Protein AF-A0A2E1YFW3-F1 (afdb_monomer_lite)

Radius of gyration: 26.33 Å; chains: 1; bounding box: 68×61×65 Å

Structure (mmCIF, N/CA/C/O backbone):
data_AF-A0A2E1YFW3-F1
#
_entry.id   AF-A0A2E1YFW3-F1
#
loop_
_atom_site.group_PDB
_atom_site.id
_atom_site.type_symbol
_atom_site.label_atom_id
_atom_site.label_alt_id
_atom_site.label_comp_id
_atom_site.label_asym_id
_atom_site.label_entity_id
_atom_site.label_seq_id
_atom_site.pdbx_PDB_ins_code
_atom_site.Cartn_x
_atom_site.Cartn_y
_atom_site.Cartn_z
_atom_site.occupancy
_atom_site.B_iso_or_equiv
_atom_site.auth_seq_id
_atom_site.auth_comp_id
_atom_site.auth_asym_id
_atom_site.auth_atom_id
_atom_site.pdbx_PDB_model_num
ATOM 1 N N . GLY A 1 1 ? -10.807 -8.368 2.717 1.00 57.62 1 GLY A N 1
ATOM 2 C CA . GLY A 1 1 ? -10.896 -8.149 1.262 1.00 57.62 1 GLY A CA 1
ATOM 3 C C . GLY A 1 1 ? -9.688 -8.751 0.584 1.00 57.62 1 GLY A C 1
ATOM 4 O O . GLY A 1 1 ? -9.722 -9.938 0.306 1.00 57.62 1 GLY A O 1
ATOM 5 N N . GLY A 1 2 ? -8.617 -7.966 0.414 1.00 67.94 2 GLY A N 1
ATOM 6 C CA . GLY A 1 2 ? -7.388 -8.383 -0.284 1.00 67.94 2 GLY A CA 1
ATOM 7 C C . GLY A 1 2 ? -6.792 -9.713 0.193 1.00 67.94 2 GLY A C 1
ATOM 8 O O . GLY A 1 2 ? -6.678 -10.623 -0.609 1.00 67.94 2 GLY A O 1
ATOM 9 N N . VAL A 1 3 ? -6.532 -9.865 1.498 1.00 72.94 3 VAL A N 1
ATOM 10 C CA . VAL A 1 3 ? -5.904 -11.084 2.067 1.00 72.94 3 VAL A CA 1
ATOM 11 C C . VAL A 1 3 ? -6.765 -12.348 1.909 1.00 72.94 3 VAL A C 1
ATOM 13 O O . VAL A 1 3 ? -6.273 -13.443 1.682 1.00 72.94 3 VAL A O 1
ATOM 16 N N . VAL A 1 4 ? -8.088 -12.219 2.021 1.00 76.25 4 VAL A N 1
ATOM 17 C CA . VAL A 1 4 ? -8.992 -13.374 1.865 1.00 76.25 4 VAL A CA 1
ATOM 18 C C . VAL A 1 4 ? -9.074 -13.787 0.395 1.00 76.25 4 VAL A C 1
ATOM 20 O O . VAL A 1 4 ? -9.192 -14.964 0.088 1.00 76.25 4 VAL A O 1
ATOM 23 N N . ARG A 1 5 ? -8.946 -12.823 -0.520 1.00 78.56 5 ARG A N 1
ATOM 24 C CA . ARG A 1 5 ? -8.854 -13.095 -1.951 1.00 78.56 5 ARG A CA 1
ATOM 25 C C . ARG A 1 5 ? -7.503 -13.685 -2.349 1.00 78.56 5 ARG A C 1
ATOM 27 O O . ARG A 1 5 ? -7.470 -14.498 -3.250 1.00 78.56 5 ARG A O 1
ATOM 34 N N . THR A 1 6 ? -6.406 -13.342 -1.676 1.00 73.75 6 THR A N 1
ATOM 35 C CA . THR A 1 6 ? -5.132 -14.042 -1.915 1.00 73.75 6 THR A CA 1
ATOM 36 C C . THR A 1 6 ? -5.171 -15.484 -1.431 1.00 73.75 6 THR A C 1
ATOM 38 O O . THR A 1 6 ? -4.532 -16.326 -2.036 1.00 73.75 6 THR A O 1
ATOM 41 N N . LEU A 1 7 ? -5.950 -15.791 -0.387 1.00 80.56 7 LEU A N 1
ATOM 42 C CA . LEU A 1 7 ? -6.232 -17.183 -0.019 1.00 80.56 7 LEU A CA 1
ATOM 43 C C . LEU A 1 7 ? -7.058 -17.906 -1.098 1.00 80.56 7 LEU A C 1
ATOM 45 O O . LEU A 1 7 ? -6.804 -19.074 -1.358 1.00 80.56 7 LEU A O 1
ATOM 49 N N . GLU A 1 8 ? -8.014 -17.219 -1.738 1.00 79.69 8 GLU A N 1
ATOM 50 C CA . GLU A 1 8 ? -8.733 -17.745 -2.913 1.00 79.69 8 GLU A CA 1
ATOM 51 C C . GLU A 1 8 ? -7.775 -17.992 -4.084 1.00 79.69 8 GLU A C 1
ATOM 53 O O . GLU A 1 8 ? -7.768 -19.087 -4.631 1.00 79.69 8 GLU A O 1
ATOM 58 N N . ASP A 1 9 ? -6.955 -16.995 -4.436 1.00 74.12 9 ASP A N 1
ATOM 59 C CA . ASP A 1 9 ? -5.990 -17.079 -5.537 1.00 74.12 9 ASP A CA 1
ATOM 60 C C . ASP A 1 9 ? -4.939 -18.189 -5.276 1.00 74.12 9 ASP A C 1
ATOM 62 O O . ASP A 1 9 ? -4.455 -18.793 -6.226 1.00 74.12 9 ASP A O 1
ATOM 66 N N . ALA A 1 10 ? -4.636 -18.502 -4.007 1.00 73.69 10 ALA A N 1
ATOM 67 C CA . ALA A 1 10 ? -3.720 -19.568 -3.586 1.00 73.69 10 ALA A CA 1
ATOM 68 C C . ALA A 1 10 ? -4.367 -20.949 -3.387 1.00 73.69 10 ALA A C 1
ATOM 70 O O . ALA A 1 10 ? -3.777 -21.798 -2.720 1.00 73.69 10 ALA A O 1
ATOM 71 N N . ASP A 1 11 ? -5.578 -21.163 -3.910 1.00 74.56 11 ASP A N 1
ATOM 72 C CA . ASP A 1 11 ? -6.325 -22.425 -3.814 1.00 74.56 11 ASP A CA 1
ATOM 73 C C . ASP A 1 11 ? -6.471 -22.956 -2.369 1.00 74.56 11 ASP A C 1
ATOM 75 O O . ASP A 1 11 ? -6.649 -24.149 -2.133 1.00 74.56 11 ASP A O 1
ATOM 79 N N . ALA A 1 12 ? -6.473 -22.063 -1.369 1.00 76.44 12 ALA A N 1
ATOM 80 C CA . ALA A 1 12 ? -6.591 -22.438 0.045 1.00 76.44 12 ALA A CA 1
ATOM 81 C C . ALA A 1 12 ? -8.009 -22.905 0.439 1.00 76.44 12 ALA A C 1
ATOM 83 O O . ALA A 1 12 ? -8.244 -23.321 1.577 1.00 76.44 12 ALA A O 1
ATOM 84 N N . PHE A 1 13 ? -8.978 -22.794 -0.475 1.00 78.12 13 PHE A N 1
ATOM 85 C CA . PHE A 1 13 ? -10.356 -23.229 -0.273 1.00 78.12 13 PHE A CA 1
ATOM 86 C C . PHE A 1 13 ? -10.695 -24.387 -1.208 1.00 78.12 13 PHE A C 1
ATOM 88 O O . PHE A 1 13 ? -10.767 -24.211 -2.421 1.00 78.12 13 PHE A O 1
ATOM 95 N N . GLU A 1 14 ? -11.028 -25.537 -0.631 1.00 75.69 14 GLU A N 1
ATOM 96 C CA . GLU A 1 14 ? -11.576 -26.675 -1.368 1.00 75.69 14 GLU A CA 1
ATOM 97 C C . GLU A 1 14 ? -13.124 -26.686 -1.348 1.00 75.69 14 GLU A C 1
ATOM 99 O O . GLU A 1 14 ? -13.766 -26.062 -0.483 1.00 75.69 14 GLU A O 1
ATOM 104 N N . PRO A 1 15 ? -13.779 -27.381 -2.299 1.00 77.50 15 PRO A N 1
ATOM 105 C CA . PRO A 1 15 ? -15.225 -27.586 -2.269 1.00 77.50 15 PRO A CA 1
ATOM 106 C C . PRO A 1 15 ? -15.678 -28.277 -0.966 1.00 77.50 15 PRO A C 1
ATOM 108 O O . PRO A 1 15 ? -15.024 -29.215 -0.517 1.00 77.50 15 PRO A O 1
ATOM 111 N N . PRO A 1 16 ? -16.816 -27.878 -0.359 1.00 77.88 16 PRO A N 1
ATOM 112 C CA . PRO A 1 16 ? -17.834 -26.958 -0.879 1.00 77.88 16 PRO A CA 1
ATOM 113 C C . PRO A 1 16 ? -17.616 -25.478 -0.514 1.00 77.88 16 PRO A C 1
ATOM 115 O O . PRO A 1 16 ? -18.325 -24.619 -1.039 1.00 77.88 16 PRO A O 1
ATOM 118 N N . ILE A 1 17 ? -16.669 -25.163 0.376 1.00 79.69 17 ILE A N 1
ATOM 119 C CA . ILE A 1 17 ? -16.425 -23.796 0.874 1.00 79.69 17 ILE A CA 1
ATOM 120 C C . ILE A 1 17 ? -15.969 -22.874 -0.260 1.00 79.69 17 ILE A C 1
ATOM 122 O O . ILE A 1 17 ? -16.391 -21.715 -0.319 1.00 79.69 17 ILE A O 1
ATO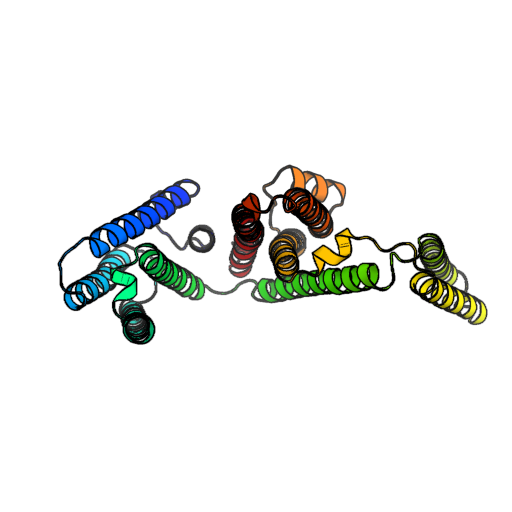M 126 N N . GLN A 1 18 ? -15.183 -23.411 -1.196 1.00 81.00 18 GLN A N 1
ATOM 127 C CA . GLN A 1 18 ? -14.713 -22.700 -2.383 1.00 81.00 18 GLN A CA 1
ATOM 128 C C . GLN A 1 18 ? -15.846 -21.957 -3.108 1.00 81.00 18 GLN A C 1
ATOM 130 O O . GLN A 1 18 ? -15.683 -20.791 -3.444 1.00 81.00 18 GLN A O 1
ATOM 135 N N . TYR A 1 19 ? -17.037 -22.555 -3.255 1.00 81.38 19 TYR A N 1
ATOM 136 C CA . TYR A 1 19 ? -18.159 -21.952 -3.994 1.00 81.38 19 TYR A CA 1
ATOM 137 C C . TYR A 1 19 ? -18.696 -20.645 -3.394 1.00 81.38 19 TYR A C 1
ATOM 139 O O . TYR A 1 19 ? -19.271 -19.831 -4.113 1.00 81.38 19 TYR A O 1
ATOM 147 N N . ILE A 1 20 ? -18.528 -20.434 -2.087 1.00 83.25 20 ILE A N 1
ATOM 148 C CA . ILE A 1 20 ? -18.947 -19.201 -1.395 1.00 83.25 20 ILE A CA 1
ATOM 149 C C . ILE A 1 20 ? -17.813 -18.163 -1.394 1.00 83.25 20 ILE A C 1
ATOM 151 O O . ILE A 1 20 ? -18.056 -16.961 -1.245 1.00 83.25 20 ILE A O 1
ATOM 155 N N . MET A 1 21 ? -16.577 -18.628 -1.581 1.00 81.62 21 MET A N 1
ATOM 156 C CA . MET A 1 21 ? -15.354 -17.832 -1.516 1.00 81.62 21 MET A CA 1
ATOM 157 C C . MET A 1 21 ? -14.780 -17.489 -2.896 1.00 81.62 21 MET A C 1
ATOM 159 O O . MET A 1 21 ? -13.724 -16.874 -2.952 1.00 81.62 21 MET A O 1
ATOM 163 N N . ILE A 1 22 ? -15.478 -17.807 -3.994 1.00 82.94 22 ILE A N 1
ATOM 164 C CA . ILE A 1 22 ? -15.086 -17.365 -5.339 1.00 82.94 22 ILE A CA 1
ATOM 165 C C . ILE A 1 22 ? -15.385 -15.879 -5.580 1.00 82.94 22 ILE A C 1
ATOM 167 O O . ILE A 1 22 ? -16.377 -15.324 -5.099 1.00 82.94 22 ILE A O 1
ATOM 171 N N . SER A 1 23 ? -14.587 -15.222 -6.409 1.00 80.06 23 SER A N 1
ATOM 172 C CA . SER A 1 23 ? -14.855 -13.879 -6.922 1.00 80.06 23 SER A CA 1
ATOM 173 C C . SER A 1 23 ? -16.055 -13.879 -7.899 1.00 80.06 23 SER A C 1
ATOM 175 O O . SER A 1 23 ? -16.091 -14.704 -8.810 1.00 80.06 23 SER A O 1
ATOM 177 N N . PRO A 1 24 ? -17.041 -12.955 -7.785 1.00 78.06 24 PRO A N 1
ATOM 178 C CA . PRO A 1 24 ? -17.118 -11.813 -6.865 1.00 78.06 24 PRO A CA 1
ATOM 179 C C . PRO A 1 24 ? -17.846 -12.098 -5.535 1.00 78.06 24 PRO A C 1
ATOM 181 O O . PRO A 1 24 ? -17.925 -11.197 -4.697 1.00 78.06 24 PRO A O 1
ATOM 184 N N . LEU A 1 25 ? -18.390 -13.304 -5.324 1.00 84.31 25 LEU A N 1
ATOM 185 C CA . LEU A 1 25 ? -19.163 -13.674 -4.124 1.00 84.31 25 LEU A CA 1
ATOM 186 C C . LEU A 1 25 ? -18.380 -13.454 -2.824 1.00 84.31 25 LEU A C 1
ATOM 188 O O . LEU A 1 25 ? -18.965 -13.015 -1.833 1.00 84.31 25 LEU A O 1
ATOM 192 N N . ILE A 1 26 ? -17.058 -13.633 -2.856 1.00 83.06 26 ILE A N 1
ATOM 193 C CA . ILE A 1 26 ? -16.152 -13.396 -1.728 1.00 83.06 26 ILE A CA 1
ATOM 194 C C . ILE A 1 26 ? -16.333 -12.007 -1.098 1.00 83.06 26 ILE A C 1
ATOM 196 O O . ILE A 1 26 ? -16.309 -11.866 0.125 1.00 83.06 26 ILE A O 1
ATOM 200 N N . TYR A 1 27 ? -16.582 -10.970 -1.905 1.00 82.62 27 TYR A N 1
ATOM 201 C CA . TYR A 1 27 ? -16.812 -9.615 -1.402 1.00 82.62 27 TYR A CA 1
ATOM 202 C C . TYR A 1 27 ? -18.135 -9.523 -0.645 1.00 82.62 27 TYR A C 1
ATOM 204 O O . TYR A 1 27 ? -18.173 -8.943 0.437 1.00 82.62 27 TYR A O 1
ATOM 212 N N . GLY A 1 28 ? -19.191 -10.150 -1.169 1.00 86.00 28 GLY A N 1
ATOM 213 C CA . GLY A 1 28 ? -20.482 -10.249 -0.492 1.00 86.00 28 GLY A CA 1
ATOM 214 C C . GLY A 1 28 ? -20.374 -10.989 0.840 1.00 86.00 28 GLY A C 1
ATOM 215 O O . GLY A 1 28 ? -20.898 -10.514 1.847 1.00 86.00 28 GLY A O 1
ATOM 216 N N . THR A 1 29 ? -19.624 -12.093 0.875 1.00 85.94 29 THR A N 1
ATOM 217 C CA . THR A 1 29 ? -19.363 -12.872 2.093 1.00 85.94 29 THR A CA 1
ATOM 218 C C . THR A 1 29 ? -18.617 -12.045 3.140 1.00 85.94 29 THR A C 1
ATOM 220 O O . THR A 1 29 ? -19.049 -11.966 4.290 1.00 85.94 29 THR A O 1
ATOM 223 N N . ILE A 1 30 ? -17.545 -11.348 2.750 1.00 86.25 30 ILE A N 1
ATOM 224 C CA . ILE A 1 30 ? -16.779 -10.474 3.655 1.00 86.25 30 ILE A CA 1
ATOM 225 C C . ILE A 1 30 ? -17.645 -9.320 4.168 1.00 86.25 30 ILE A C 1
ATOM 227 O O . ILE A 1 30 ? -17.599 -9.007 5.357 1.00 86.25 30 ILE A O 1
ATOM 231 N N . THR A 1 31 ? -18.458 -8.704 3.307 1.00 87.00 31 THR A N 1
ATOM 232 C CA . THR A 1 31 ? -19.409 -7.663 3.716 1.00 87.00 31 THR A CA 1
ATOM 233 C C . THR A 1 31 ? -20.445 -8.214 4.691 1.00 87.00 31 THR A C 1
ATOM 235 O O . THR A 1 31 ? -20.729 -7.568 5.696 1.00 87.00 31 THR A O 1
ATOM 238 N N . GLY A 1 32 ? -20.972 -9.416 4.454 1.00 90.06 32 GLY A N 1
ATOM 239 C CA . GLY A 1 32 ? -21.898 -10.088 5.366 1.00 90.06 32 GLY A CA 1
ATOM 240 C C . GLY A 1 32 ? -21.279 -10.343 6.741 1.00 90.06 32 GLY A C 1
ATOM 241 O O . GLY A 1 32 ? -21.883 -9.999 7.756 1.00 90.06 32 GLY A O 1
ATOM 242 N N . ILE A 1 33 ? -20.046 -10.857 6.783 1.00 89.00 33 ILE A N 1
ATOM 243 C CA . ILE A 1 33 ? -19.279 -11.054 8.025 1.00 89.00 33 ILE A CA 1
ATOM 244 C C . ILE A 1 33 ? -19.048 -9.714 8.737 1.00 89.00 33 ILE A C 1
ATOM 246 O O . ILE A 1 33 ? -19.221 -9.614 9.953 1.00 89.00 33 ILE A O 1
ATOM 250 N N . ALA A 1 34 ? -18.700 -8.661 7.995 1.00 88.94 34 ALA A N 1
ATOM 251 C CA . ALA A 1 34 ? -18.480 -7.339 8.567 1.00 88.94 34 ALA A CA 1
ATOM 252 C C . ALA A 1 34 ? -19.762 -6.761 9.187 1.00 88.94 34 ALA A C 1
ATOM 254 O O . ALA A 1 34 ? -19.750 -6.315 10.335 1.00 88.94 34 ALA A O 1
ATOM 255 N N . LEU A 1 35 ? -20.884 -6.829 8.465 1.00 92.06 35 LEU A N 1
ATOM 256 C CA . LEU A 1 35 ? -22.195 -6.408 8.962 1.00 92.06 35 LEU A CA 1
ATOM 257 C C . LEU A 1 35 ? -22.623 -7.220 10.186 1.00 92.06 35 LEU A C 1
ATOM 259 O O . LEU A 1 35 ? -23.156 -6.643 11.134 1.00 92.06 35 LEU A O 1
ATOM 263 N N . PHE A 1 36 ? -22.347 -8.526 10.203 1.00 92.75 36 PHE A N 1
ATOM 264 C CA . PHE A 1 36 ? -22.594 -9.378 11.363 1.00 92.75 36 PHE A CA 1
ATOM 265 C C . PHE A 1 36 ? -21.831 -8.885 12.597 1.00 92.75 36 PHE A C 1
ATOM 267 O O . PHE A 1 36 ? -22.446 -8.691 13.643 1.00 92.75 36 PHE A O 1
ATOM 274 N N . PHE A 1 37 ? -20.526 -8.608 12.493 1.00 91.88 37 PHE A N 1
ATOM 275 C CA . PHE A 1 37 ? -19.746 -8.107 13.632 1.00 91.88 37 PHE A CA 1
ATOM 276 C C . PHE A 1 37 ? -20.170 -6.706 14.085 1.00 91.88 37 PHE A C 1
ATOM 278 O O . PHE A 1 37 ? -20.176 -6.439 15.287 1.00 91.88 37 PHE A O 1
ATOM 285 N N . ILE A 1 38 ? -20.576 -5.828 13.164 1.00 92.00 38 ILE A N 1
ATOM 286 C CA . ILE A 1 38 ? -21.141 -4.517 13.518 1.00 92.00 38 ILE A CA 1
ATOM 287 C C . ILE A 1 38 ? -22.459 -4.697 14.277 1.00 92.00 38 ILE A C 1
ATOM 289 O O . ILE A 1 38 ? -22.633 -4.126 15.353 1.00 92.00 38 ILE A O 1
ATOM 293 N N . ALA A 1 39 ? -23.376 -5.517 13.757 1.00 92.44 39 ALA A N 1
ATOM 294 C CA . ALA A 1 39 ? -24.660 -5.793 14.396 1.00 92.44 39 ALA A CA 1
ATOM 295 C C . ALA A 1 39 ? -24.477 -6.435 15.778 1.00 92.44 39 ALA A C 1
ATOM 297 O O . ALA A 1 39 ? -25.115 -6.012 16.745 1.00 92.44 39 ALA A O 1
ATOM 298 N N . LEU A 1 40 ? -23.556 -7.395 15.893 1.00 92.62 40 LEU A N 1
ATOM 299 C CA . LEU A 1 40 ? -23.176 -8.021 17.156 1.00 92.62 40 LEU A CA 1
ATOM 300 C C . LEU A 1 40 ? -22.617 -6.981 18.136 1.00 92.62 40 LEU A C 1
ATOM 302 O O . LEU A 1 40 ? -23.043 -6.946 19.285 1.00 92.62 40 LEU A O 1
ATOM 306 N N . GLY A 1 41 ? -21.723 -6.096 17.687 1.00 90.50 41 GLY A N 1
ATOM 307 C CA . GLY A 1 41 ? -21.171 -5.011 18.502 1.00 90.50 41 GLY A CA 1
ATOM 308 C C . GLY A 1 41 ? -22.244 -4.049 19.020 1.00 90.50 41 GLY A C 1
ATOM 309 O O . GLY A 1 41 ? -22.247 -3.704 20.200 1.00 90.50 41 GLY A O 1
ATOM 310 N N . VAL A 1 42 ? -23.201 -3.662 18.170 1.00 91.75 42 VAL A N 1
ATOM 311 C CA . VAL A 1 42 ? -24.348 -2.812 18.552 1.00 91.75 42 VAL A CA 1
ATOM 312 C C . VAL A 1 42 ? -25.275 -3.524 19.538 1.00 91.75 42 VAL A C 1
ATOM 314 O O . VAL A 1 42 ? -25.798 -2.905 20.464 1.00 91.75 42 VAL A O 1
ATOM 317 N N . TRP A 1 43 ? -25.500 -4.822 19.361 1.00 92.50 43 TRP A N 1
ATOM 318 C CA . TRP A 1 43 ? -26.301 -5.609 20.295 1.00 92.50 43 TRP A CA 1
ATOM 319 C C . TRP A 1 43 ? -25.600 -5.750 21.655 1.00 92.50 43 TRP A C 1
ATOM 321 O O . TRP A 1 43 ? -26.207 -5.530 22.708 1.00 92.50 43 TRP A O 1
ATOM 331 N N . LEU A 1 44 ? -24.295 -6.024 21.649 1.00 90.50 44 LEU A N 1
ATOM 332 C CA . LEU A 1 44 ? -23.475 -6.108 22.856 1.00 90.50 44 LEU A CA 1
ATOM 333 C C . LEU A 1 44 ? -23.433 -4.784 23.614 1.00 90.50 44 LEU A C 1
ATOM 335 O O . LEU A 1 44 ? -23.535 -4.809 24.841 1.00 90.50 44 LEU A O 1
ATOM 339 N N . SER A 1 45 ? -23.351 -3.646 22.924 1.00 89.94 45 SER A N 1
ATOM 340 C CA . SER A 1 45 ? -23.312 -2.337 23.583 1.00 89.94 45 SER A CA 1
ATOM 341 C C . SER A 1 45 ? -24.628 -1.973 24.272 1.00 89.94 45 SER A C 1
ATOM 343 O O . SER A 1 45 ? -24.606 -1.306 25.305 1.00 89.94 45 SER A O 1
ATOM 345 N N . LYS A 1 46 ? -25.763 -2.452 23.748 1.00 90.81 46 LYS A N 1
ATOM 346 C CA . LYS A 1 46 ? -27.106 -2.211 24.306 1.00 90.81 46 LYS A CA 1
ATOM 347 C C . LYS A 1 46 ? -27.540 -3.224 25.365 1.00 90.81 46 LYS A C 1
ATOM 349 O O . LYS A 1 46 ? -28.473 -2.954 26.112 1.00 90.81 46 LYS A O 1
ATOM 354 N N . SER A 1 47 ? -26.914 -4.395 25.416 1.00 89.50 47 SER A N 1
ATOM 355 C CA . SER A 1 47 ? -27.303 -5.450 26.358 1.00 89.50 47 SER A CA 1
ATOM 356 C C . SER A 1 47 ? -26.857 -5.150 27.795 1.00 89.50 47 SER A C 1
ATOM 358 O O . SER A 1 47 ? -25.736 -4.701 28.033 1.00 89.50 47 SER A O 1
ATOM 360 N N . GLU A 1 48 ? -27.703 -5.478 28.772 1.00 88.44 48 GLU A N 1
ATOM 361 C CA . GLU A 1 48 ? -27.438 -5.264 30.208 1.00 88.44 48 GLU A CA 1
ATOM 362 C C . GLU A 1 48 ? -26.547 -6.348 30.846 1.00 88.44 48 GLU A C 1
ATOM 364 O O . GLU A 1 48 ? -26.254 -6.308 32.037 1.00 88.44 48 GLU A O 1
ATOM 369 N N . ILE A 1 49 ? -26.098 -7.325 30.053 1.00 87.69 49 ILE A N 1
ATOM 370 C CA . ILE A 1 49 ? -25.271 -8.444 30.516 1.00 87.69 49 ILE A CA 1
ATOM 371 C C . ILE A 1 49 ? -23.939 -7.917 31.082 1.00 87.69 49 ILE A C 1
ATOM 373 O O . ILE A 1 49 ? -23.353 -6.966 30.550 1.00 87.69 49 ILE A O 1
ATOM 377 N N . ASP A 1 50 ? -23.424 -8.561 32.134 1.00 88.88 50 ASP A N 1
ATOM 378 C CA . ASP A 1 50 ? -22.115 -8.212 32.682 1.00 88.88 50 ASP A CA 1
ATOM 379 C C . ASP A 1 50 ? -21.001 -8.332 31.627 1.00 88.88 50 ASP A C 1
ATOM 381 O O . ASP A 1 50 ? -20.990 -9.222 30.769 1.00 88.88 50 ASP A O 1
ATOM 385 N N . SER A 1 51 ? -20.022 -7.430 31.711 1.00 86.31 51 SER A N 1
ATOM 386 C CA . SER A 1 51 ? -18.915 -7.366 30.752 1.00 86.31 51 SER A CA 1
ATOM 387 C C . SER A 1 51 ? -18.081 -8.648 30.747 1.00 86.31 51 SER A C 1
ATOM 389 O O . SER A 1 51 ? -17.603 -9.045 29.685 1.00 86.31 51 SER A O 1
ATOM 391 N N . LYS A 1 52 ? -17.930 -9.331 31.894 1.00 86.56 52 LYS A N 1
ATOM 392 C CA . LYS A 1 52 ? -17.177 -10.594 31.959 1.00 86.56 52 LYS A CA 1
ATOM 393 C C . LYS A 1 52 ? -17.903 -11.704 31.212 1.00 86.56 52 LYS A C 1
ATOM 395 O O . LYS A 1 52 ? -17.281 -12.411 30.426 1.00 86.56 52 LYS A O 1
ATOM 400 N N . THR A 1 53 ? -19.216 -11.817 31.396 1.00 88.50 53 THR A N 1
ATOM 401 C CA . THR A 1 53 ? -20.035 -12.822 30.708 1.00 88.50 53 THR A CA 1
ATOM 402 C C . THR A 1 53 ? -20.025 -12.609 29.195 1.00 88.50 53 THR A C 1
ATOM 404 O O . THR A 1 53 ? -19.852 -13.572 28.450 1.00 88.50 53 THR A O 1
ATOM 407 N N . LYS A 1 54 ? -20.117 -11.354 28.728 1.00 89.50 54 LYS A N 1
ATOM 408 C CA . LYS A 1 54 ? -19.961 -11.016 27.301 1.00 89.50 54 LYS A CA 1
ATOM 409 C C . LYS A 1 54 ? -18.597 -11.438 26.759 1.00 89.50 54 LYS A C 1
ATOM 411 O O . LYS A 1 54 ? -18.530 -12.062 25.705 1.00 89.50 54 LYS A O 1
ATOM 416 N N . ALA A 1 55 ? -17.522 -11.113 27.478 1.00 87.88 55 ALA A N 1
ATOM 417 C CA . ALA A 1 55 ? -16.162 -11.442 27.061 1.00 87.88 55 ALA A CA 1
ATOM 418 C C . ALA A 1 55 ? -15.949 -12.958 26.954 1.00 87.88 55 ALA A C 1
ATOM 420 O O . ALA A 1 55 ? -15.464 -13.432 25.931 1.00 87.88 55 ALA A O 1
ATOM 421 N N . ILE A 1 56 ? -16.375 -13.722 27.965 1.00 88.81 56 ILE A N 1
ATOM 422 C CA . ILE A 1 56 ? -16.285 -15.188 27.950 1.00 88.81 56 ILE A CA 1
ATOM 423 C C . ILE A 1 56 ? -17.080 -15.755 26.769 1.00 88.81 56 ILE A C 1
ATOM 425 O O . ILE A 1 56 ? -16.543 -16.554 26.009 1.00 88.81 56 ILE A O 1
ATOM 429 N N . GLY A 1 57 ? -18.317 -15.290 26.558 1.00 90.88 57 GLY A N 1
ATOM 430 C CA . GLY A 1 57 ? -19.143 -15.724 25.430 1.00 90.88 57 GLY A CA 1
ATOM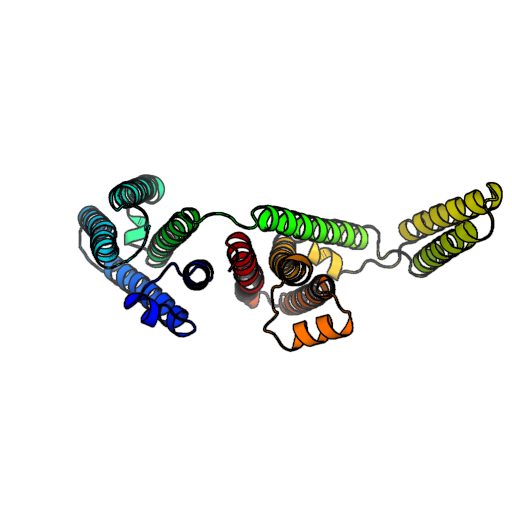 431 C C . GLY A 1 57 ? -18.497 -15.455 24.068 1.00 90.88 57 GLY A C 1
ATOM 432 O O . GLY A 1 57 ? -18.544 -16.314 23.193 1.00 90.88 57 GLY A O 1
ATOM 433 N N . LEU A 1 58 ? -17.840 -14.305 23.896 1.00 91.38 58 LEU A N 1
ATOM 434 C CA . LEU A 1 58 ? -17.138 -13.954 22.657 1.00 91.38 58 LEU A CA 1
ATOM 435 C C . LEU A 1 58 ? -15.881 -14.788 22.420 1.00 91.38 58 LEU A C 1
ATOM 437 O O . LEU A 1 58 ? -15.641 -15.210 21.292 1.00 91.38 58 LEU A O 1
ATOM 441 N N . ILE A 1 59 ? -15.099 -15.051 23.467 1.00 92.50 59 ILE A N 1
ATOM 442 C CA . ILE A 1 59 ? -13.926 -15.932 23.390 1.00 92.50 59 ILE A CA 1
ATOM 443 C C . ILE A 1 59 ? -14.374 -17.344 23.001 1.00 92.50 59 ILE A C 1
ATOM 445 O O . ILE A 1 59 ? -13.831 -17.931 22.066 1.00 92.50 59 ILE A O 1
ATOM 449 N N . SER A 1 60 ? -15.409 -17.866 23.665 1.00 91.94 60 SER A N 1
ATOM 450 C CA . SER A 1 60 ? -15.994 -19.166 23.332 1.00 91.94 60 SER A CA 1
ATOM 451 C C . SER A 1 60 ? -16.549 -19.197 21.910 1.00 91.94 60 SER A C 1
ATOM 453 O O . SER A 1 60 ? -16.349 -20.184 21.210 1.00 91.94 60 SER A O 1
ATOM 455 N N . PHE A 1 61 ? -17.194 -18.120 21.454 1.00 92.25 61 PHE A N 1
ATOM 456 C CA . PHE A 1 61 ? -17.682 -18.000 20.082 1.00 92.25 61 PHE A CA 1
ATOM 457 C C . PHE A 1 61 ? -16.535 -18.017 19.064 1.00 92.25 61 PHE A C 1
ATOM 459 O O . PHE A 1 61 ? -16.603 -18.772 18.099 1.00 92.25 61 PHE A O 1
ATOM 466 N N . ALA A 1 62 ? -15.464 -17.249 19.279 1.00 90.69 62 ALA A N 1
ATOM 467 C CA . ALA A 1 62 ? -14.317 -17.181 18.367 1.00 90.69 62 ALA A CA 1
ATOM 468 C C . ALA A 1 62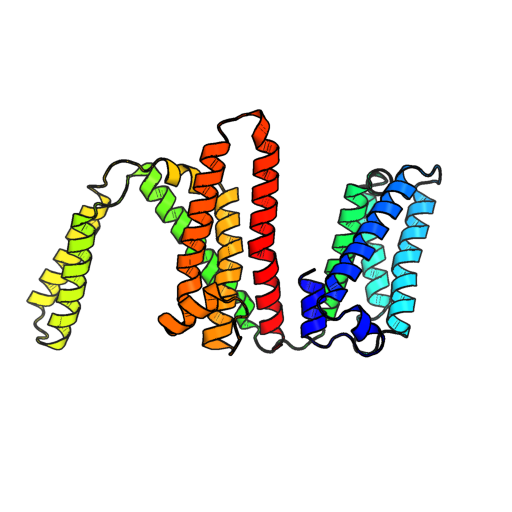 ? -13.548 -18.511 18.274 1.00 90.69 62 ALA A C 1
ATOM 470 O O . ALA A 1 62 ? -13.137 -18.919 17.189 1.00 90.69 62 ALA A O 1
ATOM 471 N N . ILE A 1 63 ? -13.382 -19.210 19.400 1.00 92.75 63 ILE A N 1
ATOM 472 C CA . ILE A 1 63 ? -12.744 -20.532 19.441 1.00 92.75 63 ILE A CA 1
ATOM 473 C C . ILE A 1 63 ? -13.659 -21.594 18.826 1.00 92.75 63 ILE A C 1
ATOM 475 O O . ILE A 1 63 ? -13.222 -22.379 17.989 1.00 92.75 63 ILE A O 1
ATOM 479 N N . GLY A 1 64 ? -14.930 -21.619 19.231 1.00 91.38 64 GLY A N 1
ATOM 480 C CA . GLY A 1 64 ? -15.890 -22.636 18.810 1.00 91.38 64 GLY A CA 1
ATOM 481 C C . GLY A 1 64 ? -16.230 -22.546 17.326 1.00 91.38 64 GLY A C 1
ATOM 482 O O . GLY A 1 64 ? -16.230 -23.564 16.643 1.00 91.38 64 GLY A O 1
ATOM 483 N N . SER A 1 65 ? -16.457 -21.335 16.809 1.00 89.19 65 SER A N 1
ATOM 484 C CA . SER A 1 65 ? -16.716 -21.124 15.378 1.00 89.19 65 SER A CA 1
ATOM 485 C C . SER A 1 65 ? -15.539 -21.570 14.512 1.00 89.19 65 SER A C 1
ATOM 487 O O . SER A 1 65 ? -15.757 -22.256 13.517 1.00 89.19 65 SER A O 1
ATOM 489 N N . TYR A 1 66 ? -14.300 -21.272 14.918 1.00 89.19 66 TYR A N 1
ATOM 490 C CA . TYR A 1 66 ? -13.113 -21.756 14.213 1.00 89.19 66 TYR A CA 1
ATOM 491 C C . TYR A 1 66 ? -12.921 -23.270 14.343 1.00 89.19 66 TYR A C 1
ATOM 493 O O . TYR A 1 66 ? -12.569 -23.924 13.372 1.00 89.19 66 TYR A O 1
ATOM 501 N N . GLY A 1 67 ? -13.186 -23.854 15.515 1.00 87.69 67 GLY A N 1
ATOM 502 C CA . GLY A 1 67 ? -13.127 -25.307 15.693 1.00 87.69 67 GLY A CA 1
ATOM 503 C C . GLY A 1 67 ? -14.115 -26.047 14.787 1.00 87.69 67 GLY A C 1
ATOM 504 O O . GLY A 1 67 ? -13.771 -27.080 14.219 1.00 87.69 67 GLY A O 1
ATOM 505 N N . ILE A 1 68 ? -15.318 -25.491 14.600 1.00 87.25 68 ILE A N 1
ATOM 506 C CA . ILE A 1 68 ? -16.300 -26.000 13.634 1.00 87.25 68 ILE A CA 1
ATOM 507 C C . ILE A 1 68 ? -15.779 -25.818 12.208 1.00 87.25 68 ILE A C 1
ATOM 509 O O . ILE A 1 68 ? -15.806 -26.772 11.439 1.00 87.25 68 ILE A O 1
ATOM 513 N N . TRP A 1 69 ? -15.282 -24.625 11.863 1.00 85.69 69 TRP A N 1
ATOM 514 C CA . TRP A 1 69 ? -14.687 -24.354 10.551 1.00 85.69 69 TRP A CA 1
ATOM 515 C C . TRP A 1 69 ? -13.603 -25.374 10.207 1.00 85.69 69 TRP A C 1
ATOM 517 O O . TRP A 1 69 ? -13.672 -25.989 9.154 1.00 85.69 69 TRP A O 1
ATOM 527 N N . TRP A 1 70 ? -12.666 -25.619 11.121 1.00 86.38 70 TRP A N 1
ATOM 528 C CA . TRP A 1 70 ? -11.543 -26.532 10.923 1.00 86.38 70 TRP A CA 1
ATOM 529 C C . TRP A 1 70 ? -11.976 -27.982 10.653 1.00 86.38 70 TRP A C 1
ATOM 531 O O . TRP A 1 70 ? -11.291 -28.698 9.938 1.00 86.38 70 TRP A O 1
ATOM 541 N N . TYR A 1 71 ? -13.134 -28.417 11.163 1.00 82.44 71 TYR A N 1
ATOM 542 C CA . TYR A 1 71 ? -13.673 -29.747 10.854 1.00 82.44 71 TYR A CA 1
ATOM 543 C C . TYR A 1 71 ? -14.170 -29.872 9.405 1.00 82.44 71 TYR A C 1
ATOM 545 O O . TYR A 1 71 ? -14.156 -30.961 8.834 1.00 82.44 71 TYR A O 1
ATOM 553 N N . PHE A 1 72 ? -14.639 -28.766 8.823 1.00 78.56 72 PHE A N 1
ATOM 554 C CA . PHE A 1 72 ? -15.197 -28.721 7.470 1.00 78.56 72 PHE A CA 1
ATOM 555 C C . PHE A 1 72 ? -14.250 -28.115 6.435 1.00 78.56 72 PHE A C 1
ATOM 557 O O . PHE A 1 72 ? -14.550 -28.206 5.248 1.00 78.56 72 PHE A O 1
ATOM 564 N N . ALA A 1 73 ? -13.160 -27.481 6.866 1.00 68.81 73 ALA A N 1
ATOM 565 C CA . ALA A 1 73 ? -12.159 -26.861 6.016 1.00 68.81 73 ALA A CA 1
ATOM 566 C C . ALA A 1 73 ? -11.142 -27.921 5.577 1.00 68.81 73 ALA A C 1
ATOM 568 O O . ALA A 1 73 ? -10.352 -28.378 6.406 1.00 68.81 73 ALA A O 1
ATOM 569 N N . PRO A 1 74 ? -11.147 -28.336 4.301 1.00 61.81 74 PRO A N 1
ATOM 570 C CA . PRO A 1 74 ? -10.118 -29.227 3.793 1.00 61.81 74 PRO A CA 1
ATOM 571 C C . PRO A 1 74 ? -8.806 -28.437 3.631 1.00 61.81 74 PRO A C 1
ATOM 573 O O . PRO A 1 74 ? -8.840 -27.246 3.312 1.00 61.81 74 PRO A O 1
ATOM 576 N N . GLY A 1 75 ? -7.661 -29.081 3.874 1.00 67.75 75 GLY A N 1
ATOM 577 C CA . GLY A 1 75 ? -6.323 -28.488 3.722 1.00 67.75 75 GLY A CA 1
ATOM 578 C C . GLY A 1 75 ? -5.564 -28.229 5.034 1.00 67.75 75 GLY A C 1
ATOM 579 O O . GLY A 1 75 ? -6.046 -28.502 6.132 1.00 67.75 75 GLY A O 1
ATOM 580 N N . GLU A 1 76 ? -4.350 -27.689 4.913 1.00 76.38 76 GLU A N 1
ATOM 581 C CA . GLU A 1 76 ? -3.386 -27.439 6.004 1.00 76.38 76 GLU A CA 1
ATOM 582 C C . GLU A 1 76 ? -3.698 -26.148 6.793 1.00 76.38 76 GLU A C 1
ATOM 584 O O . GLU A 1 76 ? -2.831 -25.305 7.001 1.00 76.38 76 GLU A O 1
ATOM 589 N N . TRP A 1 77 ? -4.939 -25.957 7.249 1.00 84.75 77 TRP A N 1
ATOM 590 C CA . TRP A 1 77 ? -5.306 -24.789 8.066 1.00 84.75 77 TRP A CA 1
ATOM 591 C C . TRP A 1 77 ? -4.621 -24.808 9.438 1.00 84.75 77 TRP A C 1
ATOM 593 O O . TRP A 1 77 ? -4.372 -25.873 10.014 1.00 84.75 77 TRP A O 1
ATOM 603 N N . ILE A 1 78 ? -4.392 -23.626 10.023 1.00 87.31 78 ILE A N 1
ATOM 604 C CA . ILE A 1 78 ? -3.792 -23.486 11.359 1.00 87.31 78 ILE A CA 1
ATOM 605 C C . ILE A 1 78 ? -4.510 -24.386 12.362 1.00 87.31 78 ILE A C 1
ATOM 607 O O . ILE A 1 78 ? -5.733 -24.330 12.528 1.00 87.31 78 ILE A O 1
ATOM 611 N N . HIS A 1 79 ? -3.729 -25.158 13.109 1.00 88.44 79 HIS A N 1
ATOM 612 C CA . HIS A 1 79 ? -4.270 -26.057 14.116 1.00 88.44 79 HIS A CA 1
ATOM 613 C C . HIS A 1 79 ? -5.139 -25.304 15.156 1.00 88.44 79 HIS A C 1
ATOM 615 O O . HIS A 1 79 ? -4.714 -24.256 15.662 1.00 88.44 79 HIS A O 1
ATOM 621 N N . PRO A 1 80 ? -6.311 -25.835 15.566 1.00 89.19 80 PRO A N 1
ATOM 622 C CA . PRO A 1 80 ? -7.224 -25.163 16.498 1.00 89.19 80 PRO A CA 1
ATOM 623 C C . PRO A 1 80 ? -6.573 -24.727 17.812 1.00 89.19 80 PRO A C 1
ATOM 625 O O . PRO A 1 80 ? -6.890 -23.663 18.333 1.00 89.19 80 PRO A O 1
ATOM 628 N N . THR A 1 81 ? -5.615 -25.500 18.331 1.00 88.88 81 THR A N 1
ATOM 629 C CA . THR A 1 81 ? -4.853 -25.134 19.540 1.00 88.88 81 THR A CA 1
ATOM 630 C C . THR A 1 81 ? -4.090 -23.819 19.377 1.00 88.88 81 THR A C 1
ATOM 632 O O . THR A 1 81 ? -4.101 -22.990 20.286 1.00 88.88 81 THR A O 1
ATOM 635 N N . SER A 1 82 ? -3.457 -23.599 18.223 1.00 89.44 82 SER A N 1
ATOM 636 C CA . SER A 1 82 ? -2.740 -22.354 17.937 1.00 89.44 82 SER A CA 1
ATOM 637 C C . SER A 1 82 ? -3.716 -21.180 17.881 1.00 89.44 82 SER A C 1
ATOM 639 O O . SER A 1 82 ? -3.459 -20.133 18.473 1.00 89.44 82 SER A O 1
ATOM 641 N N . TRP A 1 83 ? -4.882 -21.379 17.258 1.00 92.25 83 TRP A N 1
ATOM 642 C CA . TRP A 1 83 ? -5.940 -20.370 17.234 1.00 92.25 83 TRP A CA 1
ATOM 643 C C . TRP A 1 83 ? -6.470 -20.029 18.631 1.00 92.25 83 TRP A C 1
ATOM 645 O O . TRP A 1 83 ? -6.620 -18.855 18.962 1.00 92.25 83 TRP A O 1
ATOM 655 N N . VAL A 1 84 ? -6.684 -21.032 19.488 1.00 92.62 84 VAL A N 1
ATOM 656 C CA . VAL A 1 84 ? -7.091 -20.833 20.889 1.00 92.62 84 VAL A CA 1
ATOM 657 C C . VAL A 1 84 ? -6.104 -19.935 21.627 1.00 92.62 84 VAL A C 1
ATOM 659 O O . VAL A 1 84 ? -6.526 -18.986 22.288 1.00 92.62 84 VAL A O 1
ATOM 662 N N . LEU A 1 85 ? -4.800 -20.198 21.498 1.00 92.25 85 LEU A N 1
ATOM 663 C CA . LEU A 1 85 ? -3.767 -19.382 22.139 1.00 92.25 85 LEU A CA 1
ATOM 664 C C . LEU A 1 85 ? -3.813 -17.934 21.645 1.00 92.25 85 LEU A C 1
ATOM 666 O O . LEU A 1 85 ? -3.812 -17.018 22.462 1.00 92.25 85 LEU A O 1
ATOM 670 N N . ILE A 1 86 ? -3.939 -17.723 20.333 1.00 92.06 86 ILE A N 1
ATOM 671 C CA . ILE A 1 86 ? -4.021 -16.383 19.735 1.00 92.06 86 ILE A CA 1
ATOM 672 C C . ILE A 1 86 ? -5.246 -15.623 20.251 1.00 92.06 86 ILE A C 1
ATOM 674 O O . ILE A 1 86 ? -5.119 -14.473 20.674 1.00 92.06 86 ILE A O 1
ATOM 678 N N . VAL A 1 87 ? -6.423 -16.257 20.263 1.00 92.88 87 VAL A N 1
ATOM 679 C CA . VAL A 1 87 ? -7.664 -15.639 20.757 1.00 92.88 87 VAL A CA 1
ATOM 680 C C . VAL A 1 87 ? -7.540 -15.277 22.235 1.00 92.88 87 VAL A C 1
ATOM 682 O O . VAL A 1 87 ? -7.915 -14.170 22.621 1.00 92.88 87 VAL A O 1
ATOM 685 N N . LEU A 1 88 ? -6.991 -16.168 23.065 1.00 93.00 88 LEU A N 1
ATOM 686 C CA . LEU A 1 88 ? -6.794 -15.907 24.493 1.00 93.00 88 LEU A CA 1
ATOM 687 C C . LEU A 1 88 ? -5.792 -14.773 24.734 1.00 93.00 88 LEU A C 1
ATOM 689 O O . LEU A 1 88 ? -6.063 -13.891 25.548 1.00 93.00 88 LEU A O 1
ATOM 693 N N . SER A 1 89 ? -4.674 -14.747 24.007 1.00 91.62 89 SER A N 1
ATOM 694 C CA . SER A 1 89 ? -3.690 -13.662 24.082 1.00 91.62 89 SER A CA 1
ATOM 695 C C . SER A 1 89 ? -4.282 -12.324 23.639 1.00 91.62 89 SER A C 1
ATOM 697 O O . SER A 1 89 ? -4.130 -11.323 24.340 1.00 91.62 89 SER A O 1
ATOM 699 N N . ALA A 1 90 ? -5.013 -12.293 22.523 1.00 90.38 90 ALA A N 1
ATOM 700 C CA . ALA A 1 90 ? -5.679 -11.087 22.039 1.00 90.38 90 ALA A CA 1
ATOM 701 C C . ALA A 1 90 ? -6.746 -10.590 23.028 1.00 90.38 90 ALA A C 1
ATOM 703 O O . ALA A 1 90 ? -6.844 -9.388 23.290 1.00 90.38 90 ALA A O 1
ATOM 704 N N . ALA A 1 91 ? -7.516 -11.504 23.624 1.00 90.31 91 ALA A N 1
ATOM 705 C CA . ALA A 1 91 ? -8.504 -11.186 24.651 1.00 90.31 91 ALA A CA 1
ATOM 706 C C . ALA A 1 91 ? -7.858 -10.637 25.934 1.00 90.31 91 ALA A C 1
ATOM 708 O O . ALA A 1 91 ? -8.359 -9.673 26.511 1.00 90.31 91 ALA A O 1
ATOM 709 N N . ALA A 1 92 ? -6.729 -11.204 26.367 1.00 88.75 92 ALA A N 1
ATOM 710 C CA . ALA A 1 92 ? -5.986 -10.719 27.529 1.00 88.75 92 ALA A CA 1
ATOM 711 C C . ALA A 1 92 ? -5.441 -9.300 27.301 1.00 88.75 92 ALA A C 1
ATOM 713 O O . ALA A 1 92 ? -5.678 -8.415 28.123 1.00 88.75 92 ALA A O 1
ATOM 714 N N . LEU A 1 93 ? -4.806 -9.053 26.151 1.00 88.50 93 LEU A N 1
ATOM 715 C CA . LEU A 1 93 ? -4.295 -7.728 25.778 1.00 88.50 93 LEU A CA 1
ATOM 716 C C . LEU A 1 93 ? -5.420 -6.691 25.688 1.00 88.50 93 LEU A C 1
ATOM 718 O O . LEU A 1 93 ? -5.316 -5.587 26.221 1.00 88.50 93 LEU A O 1
ATOM 722 N N . THR A 1 94 ? -6.534 -7.039 25.045 1.00 88.00 94 THR A N 1
ATOM 723 C CA . THR A 1 94 ? -7.684 -6.127 24.961 1.00 88.00 94 THR A CA 1
ATOM 724 C C . THR A 1 94 ? -8.295 -5.853 26.333 1.00 88.00 94 THR A C 1
ATOM 726 O O . THR A 1 94 ? -8.651 -4.707 26.614 1.00 88.00 94 THR A O 1
ATOM 729 N N . ALA A 1 95 ? -8.353 -6.842 27.226 1.00 86.81 95 ALA A N 1
ATOM 730 C CA . ALA A 1 95 ? -8.799 -6.638 28.601 1.00 86.81 95 ALA A CA 1
ATOM 731 C C . ALA A 1 95 ? -7.854 -5.724 29.406 1.00 86.81 95 ALA A C 1
ATOM 733 O O . ALA A 1 95 ? -8.336 -4.890 30.176 1.00 86.81 95 ALA A O 1
ATOM 734 N N . GLU A 1 96 ? -6.540 -5.830 29.211 1.00 88.69 96 GLU A N 1
ATOM 735 C CA . GLU A 1 96 ? -5.535 -5.008 29.896 1.00 88.69 96 GLU A CA 1
ATOM 736 C C . GLU A 1 96 ? -5.580 -3.541 29.443 1.00 88.69 96 GLU A C 1
ATOM 738 O O . GLU A 1 96 ? -5.745 -2.633 30.264 1.00 88.69 96 GLU A O 1
ATOM 743 N N . PHE A 1 97 ? -5.504 -3.304 28.132 1.00 86.88 97 PHE A N 1
ATOM 744 C CA . PHE A 1 97 ? -5.383 -1.954 27.573 1.00 86.88 97 PHE A CA 1
ATOM 745 C C . PHE A 1 97 ? -6.731 -1.254 27.373 1.00 86.88 97 PHE A C 1
ATOM 747 O O . PHE A 1 97 ? -6.866 -0.054 27.626 1.00 86.88 97 PHE A O 1
ATOM 754 N N . LEU A 1 98 ? -7.748 -1.987 26.915 1.00 84.69 98 LEU A N 1
ATOM 755 C CA . LEU A 1 98 ? -9.047 -1.424 26.529 1.00 84.69 98 LEU A CA 1
ATOM 756 C C . LEU A 1 98 ? -10.164 -1.754 27.528 1.00 84.69 98 LEU A C 1
ATOM 758 O O . LEU A 1 98 ? -11.208 -1.093 27.509 1.00 84.69 98 LEU A O 1
ATOM 762 N N . ARG A 1 99 ? -9.950 -2.696 28.456 1.00 86.81 99 ARG A N 1
ATOM 763 C CA . ARG A 1 99 ? -10.931 -3.116 29.472 1.00 86.81 99 ARG A CA 1
ATOM 764 C C . ARG A 1 99 ? -12.273 -3.476 28.819 1.00 86.81 99 ARG A C 1
ATOM 766 O O . ARG A 1 99 ? -12.316 -4.193 27.829 1.00 86.81 99 ARG A O 1
ATOM 773 N N . SER A 1 100 ? -13.388 -2.968 29.347 1.00 85.06 100 SER A N 1
ATOM 774 C CA . SER A 1 100 ? -14.728 -3.184 28.788 1.00 85.06 100 SER A CA 1
ATOM 775 C C . SER A 1 100 ? -15.117 -2.193 27.686 1.00 85.06 100 SER A C 1
ATOM 777 O O . SER A 1 100 ? -16.252 -2.248 27.214 1.00 85.06 100 SER A O 1
ATOM 779 N N . LYS A 1 101 ? -14.216 -1.294 27.250 1.00 84.94 101 LYS A N 1
ATOM 780 C CA . LYS A 1 101 ? -14.514 -0.325 26.179 1.00 84.94 101 LYS A CA 1
ATOM 781 C C . LYS A 1 101 ? -14.955 -0.994 24.872 1.00 84.94 101 LYS A C 1
ATOM 783 O O . LYS A 1 101 ? -15.969 -0.547 24.343 1.00 84.94 101 LYS A O 1
ATOM 788 N N . PRO A 1 102 ? -14.307 -2.076 24.384 1.00 85.12 102 PRO A N 1
ATOM 789 C CA . PRO A 1 102 ? -14.738 -2.733 23.152 1.00 85.12 102 PRO A CA 1
ATOM 790 C C . PRO A 1 102 ? -16.184 -3.222 23.227 1.00 85.12 102 PRO A C 1
ATOM 792 O O . PRO A 1 102 ? -16.926 -3.118 22.270 1.00 85.12 102 PRO A O 1
ATOM 795 N N . LEU A 1 103 ? -16.636 -3.686 24.392 1.00 86.56 103 LEU A N 1
ATOM 796 C CA . LEU A 1 103 ? -17.998 -4.200 24.564 1.00 86.56 103 LEU A CA 1
ATOM 797 C C . LEU A 1 103 ? -19.070 -3.100 24.593 1.00 86.56 103 LEU A C 1
ATOM 799 O O . LEU A 1 103 ? -20.259 -3.410 24.557 1.00 86.56 103 LEU A O 1
ATOM 803 N N . LYS A 1 104 ? -18.662 -1.833 24.713 1.00 85.69 104 LYS A N 1
ATOM 804 C CA . LYS A 1 104 ? -19.544 -0.658 24.762 1.00 85.69 104 LYS A CA 1
ATOM 805 C C . LYS A 1 104 ? -19.494 0.161 23.477 1.00 85.69 104 LYS A C 1
ATOM 807 O O . LYS A 1 104 ? -20.463 0.848 23.173 1.00 85.69 104 LYS A O 1
ATOM 812 N N . ASP A 1 105 ? -18.388 0.084 22.744 1.00 89.31 105 ASP A N 1
ATOM 813 C CA . ASP A 1 105 ? -18.177 0.786 21.485 1.00 89.31 105 ASP A CA 1
ATOM 814 C C . ASP A 1 105 ? -18.145 -0.215 20.314 1.00 89.31 105 ASP A C 1
ATOM 816 O O . ASP A 1 105 ? -17.148 -0.926 20.133 1.00 89.31 105 ASP A O 1
ATOM 820 N N . PRO A 1 106 ? -19.214 -0.264 19.496 1.00 88.75 106 PRO A N 1
ATOM 821 C CA . PRO A 1 106 ? -19.294 -1.163 18.349 1.00 88.75 106 PRO A CA 1
ATOM 822 C C . PRO A 1 106 ? -18.159 -0.981 17.336 1.00 88.75 106 PRO A C 1
ATOM 824 O O . PRO A 1 106 ? -17.786 -1.951 16.680 1.00 88.75 106 PRO A O 1
ATOM 827 N N . VAL A 1 107 ? -17.594 0.225 17.203 1.00 87.88 107 VAL A N 1
ATOM 828 C CA . VAL A 1 107 ? -16.519 0.508 16.238 1.00 87.88 107 VAL A CA 1
ATOM 829 C C . VAL A 1 107 ? -15.215 -0.129 16.702 1.00 87.88 107 VAL A C 1
ATOM 831 O O . VAL A 1 107 ? -14.545 -0.808 15.923 1.00 87.88 107 VAL A O 1
ATOM 834 N N . ILE A 1 108 ? -14.880 0.022 17.987 1.00 88.12 108 ILE A N 1
ATOM 835 C CA . ILE A 1 108 ? -13.695 -0.614 18.582 1.00 88.12 108 ILE A CA 1
ATOM 836 C C . ILE A 1 108 ? -13.836 -2.138 18.526 1.00 88.12 108 ILE A C 1
ATOM 838 O O . ILE A 1 108 ? -12.884 -2.830 18.165 1.00 88.12 108 ILE A O 1
ATOM 842 N N . PHE A 1 109 ? -15.023 -2.666 18.842 1.00 90.12 109 PHE A N 1
ATOM 843 C CA . PHE A 1 109 ? -15.300 -4.097 18.728 1.00 90.12 109 PHE A CA 1
ATOM 844 C C . PHE A 1 109 ? -15.078 -4.614 17.305 1.00 90.12 109 PHE A C 1
ATOM 846 O O . PHE A 1 109 ? -14.337 -5.577 17.104 1.00 90.12 109 PHE A O 1
ATOM 853 N N . PHE A 1 110 ? -15.682 -3.946 16.322 1.00 89.62 110 PHE A N 1
ATOM 854 C CA . PHE A 1 110 ? -15.534 -4.285 14.913 1.00 89.62 110 PHE A CA 1
ATOM 855 C C . PHE A 1 110 ? -14.066 -4.252 14.468 1.00 89.62 110 PHE A C 1
ATOM 857 O O . PHE A 1 110 ? -13.617 -5.165 13.773 1.00 89.62 110 PHE A O 1
ATOM 864 N N . GLY A 1 111 ? -13.302 -3.248 14.909 1.00 88.12 111 GLY A N 1
ATOM 865 C CA . GLY A 1 111 ? -11.874 -3.127 14.618 1.00 88.12 111 GLY A CA 1
ATOM 866 C C . GLY A 1 111 ? -11.050 -4.296 15.165 1.00 88.12 111 GLY A C 1
ATOM 867 O O . GLY A 1 111 ? -10.243 -4.869 14.431 1.00 88.12 111 GLY A O 1
ATOM 868 N N . ILE A 1 112 ? -11.287 -4.710 16.414 1.00 90.12 112 ILE A N 1
ATOM 869 C CA . ILE A 1 112 ? -10.589 -5.851 17.036 1.00 90.12 112 ILE A CA 1
ATOM 870 C C . ILE A 1 112 ? -10.962 -7.160 16.337 1.00 90.12 112 ILE A C 1
ATOM 872 O O . ILE A 1 112 ? -10.074 -7.930 15.972 1.00 90.12 112 ILE A O 1
ATOM 876 N N . ALA A 1 113 ? -12.257 -7.403 16.114 1.00 88.56 113 ALA A N 1
ATOM 877 C CA . ALA A 1 113 ? -12.735 -8.620 15.460 1.00 88.56 113 ALA A CA 1
ATOM 878 C C . ALA A 1 113 ? -12.176 -8.752 14.034 1.00 88.56 113 ALA A C 1
ATOM 880 O O . ALA A 1 113 ? -11.678 -9.811 13.656 1.00 88.56 113 ALA A O 1
ATOM 881 N N . SER A 1 114 ? -12.183 -7.657 13.270 1.00 87.94 114 SER A N 1
ATOM 882 C CA . SER A 1 114 ? -11.629 -7.623 11.913 1.00 87.94 114 SER A CA 1
ATOM 883 C C . SER A 1 114 ? -10.117 -7.836 11.907 1.00 87.94 114 SER A C 1
ATOM 885 O O . SER A 1 114 ? -9.612 -8.587 11.078 1.00 87.94 114 SER A O 1
ATOM 887 N N . THR A 1 115 ? -9.391 -7.230 12.853 1.00 88.88 115 THR A N 1
ATOM 888 C CA . THR A 1 115 ? -7.938 -7.429 12.998 1.00 88.88 115 THR A CA 1
ATOM 889 C C . THR A 1 115 ? -7.604 -8.891 13.276 1.00 88.88 115 THR A C 1
ATOM 891 O O . THR A 1 115 ? -6.709 -9.447 12.647 1.00 88.88 115 THR A O 1
ATOM 894 N N . LEU A 1 116 ? -8.353 -9.541 14.168 1.00 89.94 116 LEU A N 1
ATOM 895 C CA . LEU A 1 116 ? -8.169 -10.955 14.489 1.00 89.94 116 LEU A CA 1
ATOM 896 C C . LEU A 1 116 ? -8.403 -11.856 13.260 1.00 89.94 116 LEU A C 1
ATOM 898 O O . LEU A 1 116 ? -7.642 -12.789 13.020 1.00 89.94 116 LEU A O 1
ATOM 902 N N . LEU A 1 117 ? -9.414 -11.536 12.446 1.00 87.75 117 LEU A N 1
ATOM 903 C CA . LEU A 1 117 ? -9.706 -12.215 11.177 1.00 87.75 117 LEU A CA 1
ATOM 904 C C . LEU A 1 117 ? -8.584 -12.033 10.144 1.00 87.75 117 LEU A C 1
ATOM 906 O O . LEU A 1 117 ? -8.233 -12.970 9.431 1.00 87.75 117 LEU A O 1
ATOM 910 N N . VAL A 1 118 ? -8.000 -10.836 10.072 1.00 86.94 118 VAL A N 1
ATOM 911 C CA . VAL A 1 118 ? -6.850 -10.550 9.203 1.00 86.94 118 VAL A CA 1
ATOM 912 C C . VAL A 1 118 ? -5.612 -11.324 9.660 1.00 86.94 118 VAL A C 1
ATOM 914 O O . VAL A 1 118 ? -4.930 -11.907 8.823 1.00 86.94 118 VAL A O 1
ATOM 917 N N . ILE A 1 119 ? -5.351 -11.390 10.970 1.00 88.69 119 ILE A N 1
ATOM 918 C CA . ILE A 1 119 ? -4.264 -12.205 11.538 1.00 88.69 119 ILE A CA 1
ATOM 919 C C . ILE A 1 119 ? -4.459 -13.677 11.173 1.00 88.69 119 ILE A C 1
ATOM 921 O O . ILE A 1 119 ? -3.514 -14.313 10.716 1.00 88.69 119 ILE A O 1
ATOM 925 N N . LEU A 1 120 ? -5.679 -14.206 11.314 1.00 88.44 120 LEU A N 1
ATOM 926 C CA . LEU A 1 120 ? -5.993 -15.575 10.908 1.00 88.44 120 LEU A CA 1
ATOM 927 C C . LEU A 1 120 ? -5.672 -15.807 9.428 1.00 88.44 120 LEU A C 1
ATOM 929 O O . LEU A 1 120 ? -5.043 -16.804 9.085 1.00 88.44 120 LEU A O 1
ATOM 933 N N . ALA A 1 121 ? -6.089 -14.890 8.556 1.00 85.44 121 ALA A N 1
ATOM 934 C CA . ALA A 1 121 ? -5.861 -15.017 7.123 1.00 85.44 121 ALA A CA 1
ATOM 935 C C . ALA A 1 121 ? -4.362 -15.004 6.774 1.00 85.44 121 ALA A C 1
ATOM 937 O O . ALA A 1 121 ? -3.910 -15.860 6.021 1.00 85.44 121 ALA A O 1
ATOM 938 N N . TYR A 1 122 ? -3.581 -14.094 7.366 1.00 86.06 122 TYR A N 1
ATOM 939 C CA . TYR A 1 122 ? -2.131 -14.038 7.151 1.00 86.06 122 TYR A CA 1
ATOM 940 C C . TYR A 1 122 ? -1.397 -15.263 7.677 1.00 86.06 122 TYR A C 1
ATOM 942 O O . TYR A 1 122 ? -0.480 -15.748 7.023 1.00 86.06 122 TYR A O 1
ATOM 950 N N . LEU A 1 123 ? -1.782 -15.763 8.849 1.00 86.69 123 LEU A N 1
ATOM 951 C CA . LEU A 1 123 ? -1.141 -16.941 9.414 1.00 86.69 123 LEU A CA 1
ATOM 952 C C . LEU A 1 123 ? -1.427 -18.188 8.570 1.00 86.69 123 LEU A C 1
ATOM 954 O O . LEU A 1 123 ? -0.509 -18.971 8.361 1.00 86.69 123 LEU A O 1
ATOM 958 N N . ASN A 1 124 ? -2.644 -18.343 8.034 1.00 86.38 124 ASN A N 1
ATOM 959 C CA . ASN A 1 124 ? -2.936 -19.455 7.124 1.00 86.38 124 ASN A CA 1
ATOM 960 C C . ASN A 1 124 ? -2.145 -19.302 5.824 1.00 86.38 124 ASN A C 1
ATOM 962 O O . ASN A 1 124 ? -1.522 -20.247 5.362 1.00 86.38 124 ASN A O 1
ATOM 966 N N . LEU A 1 125 ? -2.081 -18.083 5.285 1.00 82.38 125 LEU A N 1
ATOM 967 C CA . LEU A 1 125 ? -1.289 -17.797 4.093 1.00 82.38 125 LEU A CA 1
ATOM 968 C C . LEU A 1 125 ? 0.205 -18.109 4.308 1.00 82.38 125 LEU A C 1
ATOM 970 O O . LEU A 1 125 ? 0.862 -18.623 3.413 1.00 82.38 125 LEU A O 1
ATOM 974 N N . SER A 1 126 ? 0.734 -17.861 5.510 1.00 82.50 126 SER A N 1
ATOM 975 C CA . SER A 1 126 ? 2.136 -18.141 5.849 1.00 82.50 126 SER A CA 1
ATOM 976 C C . SER A 1 126 ? 2.497 -19.628 5.936 1.00 82.50 126 SER A C 1
ATOM 978 O O . SER A 1 126 ? 3.678 -19.944 6.042 1.00 82.50 126 SER A O 1
ATOM 980 N N . GLN A 1 127 ? 1.511 -20.533 5.914 1.00 82.62 127 GLN A N 1
ATOM 981 C CA . GLN A 1 127 ? 1.759 -21.979 5.867 1.00 82.62 127 GLN A CA 1
ATOM 982 C C . GLN A 1 127 ? 2.151 -22.455 4.462 1.00 82.62 127 GLN A C 1
ATOM 984 O O . GLN A 1 127 ? 2.742 -23.524 4.335 1.00 82.62 127 GLN A O 1
ATOM 989 N N . ASN A 1 128 ? 1.857 -21.663 3.426 1.00 81.12 128 ASN A N 1
ATOM 990 C CA . ASN A 1 128 ? 2.209 -21.978 2.047 1.00 81.12 128 ASN A CA 1
ATOM 991 C C . ASN A 1 128 ? 3.684 -21.662 1.759 1.00 81.12 128 ASN A C 1
ATOM 993 O O . ASN A 1 128 ? 4.266 -20.734 2.329 1.00 81.12 128 ASN A O 1
ATOM 997 N N . GLU A 1 129 ? 4.288 -22.413 0.837 1.00 81.88 129 GLU A N 1
ATOM 998 C CA . GLU A 1 129 ? 5.657 -22.155 0.389 1.00 81.88 129 GLU A CA 1
ATOM 999 C C . GLU A 1 129 ? 5.745 -20.835 -0.391 1.00 81.88 129 GLU A C 1
ATOM 1001 O O . GLU A 1 129 ? 4.895 -20.513 -1.223 1.00 81.88 129 GLU A O 1
ATOM 1006 N N . LEU A 1 130 ? 6.794 -20.057 -0.117 1.00 84.25 130 LEU A N 1
ATOM 1007 C CA . LEU A 1 130 ? 7.075 -18.820 -0.839 1.00 84.25 130 LEU A CA 1
ATOM 1008 C C . LEU A 1 130 ? 7.820 -19.150 -2.133 1.00 84.25 130 LEU A C 1
ATOM 1010 O O . LEU A 1 130 ? 8.978 -19.563 -2.087 1.00 84.25 130 LEU A O 1
ATOM 1014 N N . VAL A 1 131 ? 7.169 -18.925 -3.273 1.00 86.44 131 VAL A N 1
ATOM 1015 C CA . VAL A 1 131 ? 7.761 -19.119 -4.604 1.00 86.44 131 VAL A CA 1
ATOM 1016 C C . VAL A 1 131 ? 8.687 -17.950 -4.949 1.00 86.44 131 VAL A C 1
ATOM 1018 O O . VAL A 1 131 ? 9.827 -18.171 -5.342 1.00 86.44 131 VAL A O 1
ATOM 1021 N N . ASN A 1 132 ? 8.227 -16.709 -4.733 1.00 88.25 132 ASN A N 1
ATOM 1022 C CA . ASN A 1 132 ? 8.944 -15.481 -5.105 1.00 88.25 132 ASN A CA 1
ATOM 1023 C C . ASN A 1 132 ? 9.098 -14.525 -3.902 1.00 88.25 132 ASN A C 1
ATOM 1025 O O . ASN A 1 132 ? 8.439 -13.483 -3.839 1.00 88.25 132 ASN A O 1
ATOM 1029 N N . PRO A 1 133 ? 9.943 -14.849 -2.905 1.00 86.94 133 PRO A N 1
ATOM 1030 C CA . PRO A 1 133 ? 10.075 -14.043 -1.686 1.00 86.94 133 PRO A CA 1
ATOM 1031 C C . PRO A 1 133 ? 10.664 -12.643 -1.934 1.00 86.94 133 PRO A C 1
ATOM 1033 O O . PRO A 1 133 ? 10.419 -11.720 -1.154 1.00 86.94 133 PRO A O 1
ATOM 1036 N N . GLU A 1 134 ? 11.428 -12.476 -3.013 1.00 90.56 134 GLU A N 1
ATOM 1037 C CA . GLU A 1 134 ? 12.081 -11.218 -3.395 1.00 90.56 134 GLU A CA 1
ATOM 1038 C C . GLU A 1 134 ? 11.086 -10.119 -3.800 1.00 90.56 134 GLU A C 1
ATOM 1040 O O . GLU A 1 134 ? 11.328 -8.940 -3.538 1.00 90.56 134 GLU A O 1
ATOM 1045 N N . MET A 1 135 ? 9.896 -10.509 -4.273 1.00 90.88 135 MET A N 1
ATOM 1046 C CA . MET A 1 135 ? 8.830 -9.600 -4.694 1.00 90.88 135 MET A CA 1
ATOM 1047 C C . MET A 1 135 ? 8.465 -8.551 -3.633 1.00 90.88 135 MET A C 1
ATOM 1049 O O . MET A 1 135 ? 8.259 -7.379 -3.957 1.00 90.88 135 MET A O 1
ATOM 1053 N N . LEU A 1 136 ? 8.395 -8.940 -2.354 1.00 90.50 136 LEU A N 1
ATOM 1054 C CA . LEU A 1 136 ? 8.071 -8.010 -1.267 1.00 90.50 136 LEU A CA 1
ATOM 1055 C C . LEU A 1 136 ? 9.133 -6.920 -1.148 1.00 90.50 136 LEU A C 1
ATOM 1057 O O . LEU A 1 136 ? 8.806 -5.733 -1.088 1.00 90.50 136 LEU A O 1
ATOM 1061 N N . TRP A 1 137 ? 10.400 -7.328 -1.107 1.00 91.94 137 TRP A N 1
ATOM 1062 C CA . TRP A 1 137 ? 11.512 -6.413 -0.897 1.00 91.94 137 TRP A CA 1
ATOM 1063 C C . TRP A 1 137 ? 11.709 -5.498 -2.096 1.00 91.94 137 TRP A C 1
ATOM 1065 O O . TRP A 1 137 ? 11.794 -4.287 -1.903 1.00 91.94 137 TRP A O 1
ATOM 1075 N N . ASP A 1 138 ? 11.677 -6.035 -3.313 1.00 93.31 138 ASP A N 1
ATOM 1076 C CA . ASP A 1 138 ? 11.839 -5.246 -4.534 1.00 93.31 138 ASP A CA 1
ATOM 1077 C C . ASP A 1 138 ? 10.744 -4.183 -4.658 1.00 93.31 138 ASP A C 1
ATOM 1079 O O . ASP A 1 138 ? 11.027 -3.007 -4.899 1.00 93.31 138 ASP A O 1
ATOM 1083 N N . THR A 1 139 ? 9.491 -4.560 -4.390 1.00 93.75 139 THR A N 1
ATOM 1084 C CA . THR A 1 139 ? 8.353 -3.633 -4.449 1.00 93.75 139 THR A CA 1
ATOM 1085 C C . THR A 1 139 ? 8.481 -2.516 -3.411 1.00 93.75 139 THR A C 1
ATOM 1087 O O . THR A 1 139 ? 8.294 -1.339 -3.730 1.00 93.75 139 THR A O 1
ATOM 1090 N N . VAL A 1 140 ? 8.830 -2.857 -2.165 1.00 94.69 140 VAL A N 1
ATOM 1091 C CA . VAL A 1 140 ? 8.999 -1.875 -1.079 1.00 94.69 140 VAL A CA 1
ATOM 1092 C C . VAL A 1 140 ? 10.192 -0.955 -1.341 1.00 94.69 140 VAL A C 1
ATOM 1094 O O . VAL A 1 140 ? 10.104 0.250 -1.087 1.00 94.69 140 VAL A O 1
ATOM 1097 N N . ILE A 1 141 ? 11.295 -1.480 -1.876 1.00 95.56 141 ILE A N 1
ATOM 1098 C CA . ILE A 1 141 ? 12.485 -0.694 -2.222 1.00 95.56 141 ILE A CA 1
ATOM 1099 C C . ILE A 1 141 ? 12.160 0.300 -3.338 1.00 95.56 141 ILE A C 1
ATOM 1101 O O . ILE A 1 141 ? 12.430 1.489 -3.174 1.00 95.56 141 ILE A O 1
ATOM 1105 N N . ILE A 1 142 ? 11.529 -0.137 -4.433 1.00 94.44 142 ILE A N 1
ATOM 1106 C CA . ILE A 1 142 ? 11.158 0.762 -5.538 1.00 94.44 142 ILE A CA 1
ATOM 1107 C C . ILE A 1 142 ? 10.184 1.836 -5.046 1.00 94.44 142 ILE A C 1
ATOM 1109 O O . ILE A 1 142 ? 10.417 3.026 -5.268 1.00 94.44 142 ILE A O 1
ATOM 1113 N N . ALA A 1 143 ? 9.129 1.446 -4.327 1.00 95.06 143 ALA A N 1
ATOM 1114 C CA . ALA A 1 143 ? 8.136 2.393 -3.832 1.00 95.06 143 ALA A CA 1
ATOM 1115 C C . ALA A 1 143 ? 8.743 3.415 -2.863 1.00 95.06 143 ALA A C 1
ATOM 1117 O O . ALA A 1 143 ? 8.490 4.612 -2.997 1.00 95.06 143 ALA A O 1
ATOM 1118 N N . SER A 1 144 ? 9.582 2.972 -1.923 1.00 95.38 144 SER A N 1
ATOM 1119 C CA . SER A 1 144 ? 10.253 3.872 -0.980 1.00 95.38 144 SER A CA 1
ATOM 1120 C C . SER A 1 144 ? 11.229 4.818 -1.678 1.00 95.38 144 SER A C 1
ATOM 1122 O O . SER A 1 144 ? 11.213 6.014 -1.388 1.00 95.38 144 SER A O 1
ATOM 1124 N N . LEU A 1 145 ? 12.016 4.333 -2.643 1.00 96.19 145 LEU A N 1
ATOM 1125 C CA . LEU A 1 145 ? 12.941 5.159 -3.420 1.00 96.19 145 LEU A CA 1
ATOM 1126 C C . LEU A 1 145 ? 12.190 6.238 -4.207 1.00 96.19 145 LEU A C 1
ATOM 1128 O O . LEU A 1 145 ? 12.580 7.405 -4.167 1.00 96.19 145 LEU A O 1
ATOM 1132 N N . LEU A 1 146 ? 11.084 5.883 -4.865 1.00 94.88 146 LEU A N 1
ATOM 1133 C CA . LEU A 1 146 ? 10.249 6.837 -5.596 1.00 94.88 146 LEU A CA 1
ATOM 1134 C C . LEU A 1 146 ? 9.582 7.856 -4.666 1.00 94.88 146 LEU A C 1
ATOM 1136 O O . LEU A 1 146 ? 9.574 9.048 -4.971 1.00 94.88 146 LEU A O 1
ATOM 1140 N N . THR A 1 147 ? 9.064 7.435 -3.510 1.00 94.38 147 THR A N 1
ATOM 1141 C CA . THR A 1 147 ? 8.489 8.364 -2.523 1.00 94.38 147 THR A CA 1
ATOM 1142 C C . THR A 1 147 ? 9.545 9.318 -1.965 1.00 94.38 147 THR A C 1
ATOM 1144 O O . THR A 1 147 ? 9.277 10.513 -1.835 1.00 94.38 147 THR A O 1
ATOM 1147 N N . VAL A 1 148 ? 10.757 8.832 -1.680 1.00 94.31 148 VAL A N 1
ATOM 1148 C CA . VAL A 1 148 ? 11.885 9.678 -1.255 1.00 94.31 148 VAL A CA 1
ATOM 1149 C C . VAL A 1 148 ? 12.278 10.649 -2.367 1.00 94.31 148 VAL A C 1
ATOM 1151 O O . VAL A 1 148 ? 12.528 11.819 -2.087 1.00 94.31 148 VAL A O 1
ATOM 1154 N N . LEU A 1 149 ? 12.275 10.211 -3.628 1.00 93.44 149 LEU A N 1
ATOM 1155 C CA . LEU A 1 149 ? 12.540 11.076 -4.776 1.00 93.44 149 LEU A CA 1
ATOM 1156 C C . LEU A 1 149 ? 11.503 12.197 -4.888 1.00 93.44 149 LEU A C 1
ATOM 1158 O O . LEU A 1 149 ? 11.888 13.346 -5.113 1.00 93.44 149 LEU A O 1
ATOM 1162 N N . ILE A 1 150 ? 10.215 11.904 -4.679 1.00 92.62 150 ILE A N 1
ATOM 1163 C CA . ILE A 1 150 ? 9.168 12.936 -4.614 1.00 92.62 150 ILE A CA 1
ATOM 1164 C C . ILE A 1 150 ? 9.441 13.886 -3.462 1.00 92.62 150 ILE A C 1
ATOM 1166 O O . ILE A 1 150 ? 9.452 15.090 -3.674 1.00 92.62 150 ILE A O 1
ATOM 1170 N N . TRP A 1 151 ? 9.702 13.370 -2.263 1.00 92.81 151 TRP A N 1
ATOM 1171 C CA . TRP A 1 151 ? 9.967 14.207 -1.097 1.00 92.81 151 TRP A CA 1
ATOM 1172 C C . TRP A 1 151 ? 11.144 15.164 -1.328 1.00 92.81 151 TRP A C 1
ATOM 1174 O O . TRP A 1 151 ? 11.009 16.367 -1.102 1.00 92.81 151 TRP A O 1
ATOM 1184 N N . LEU A 1 152 ? 12.265 14.659 -1.852 1.00 90.06 152 LEU A N 1
ATOM 1185 C CA . LEU A 1 152 ? 13.441 15.465 -2.190 1.00 90.06 152 LEU A CA 1
ATOM 1186 C C . LEU A 1 152 ? 13.128 16.497 -3.279 1.00 90.06 152 LEU A C 1
ATOM 1188 O O . LEU A 1 152 ? 13.504 17.663 -3.146 1.00 90.06 152 LEU A O 1
ATOM 1192 N N . SER A 1 153 ? 12.413 16.091 -4.330 1.00 86.19 153 SER A N 1
ATOM 1193 C CA . SER A 1 153 ? 12.040 16.974 -5.441 1.00 86.19 153 SER A CA 1
ATOM 1194 C C . SER A 1 153 ? 11.086 18.077 -4.981 1.00 86.19 153 SER A C 1
ATOM 1196 O O . SER A 1 153 ? 11.322 19.252 -5.253 1.00 86.19 153 SER A O 1
ATOM 1198 N N . SER A 1 154 ? 10.047 17.732 -4.222 1.00 88.06 154 SER A N 1
ATOM 1199 C CA . SER A 1 154 ? 9.090 18.671 -3.634 1.00 88.06 154 SER A CA 1
ATOM 1200 C C . SER A 1 154 ? 9.768 19.626 -2.652 1.00 88.06 154 SER A C 1
ATOM 1202 O O . SER A 1 154 ? 9.503 20.827 -2.688 1.00 88.06 154 SER A O 1
ATOM 1204 N N . TRP A 1 155 ? 10.701 19.135 -1.830 1.00 88.25 155 TRP A N 1
ATOM 1205 C CA . TRP A 1 155 ? 11.487 19.962 -0.909 1.00 88.25 155 TRP A CA 1
ATOM 1206 C C . TRP A 1 155 ? 12.348 20.970 -1.667 1.00 88.25 155 TRP A C 1
ATOM 1208 O O . TRP A 1 155 ? 12.370 22.157 -1.325 1.00 88.25 155 TRP A O 1
ATOM 1218 N N . PHE A 1 156 ? 13.022 20.513 -2.724 1.00 83.88 156 PHE A N 1
ATOM 1219 C CA . PHE A 1 156 ? 13.853 21.368 -3.558 1.00 83.88 156 PHE A CA 1
ATOM 1220 C C . PHE A 1 156 ? 13.012 22.448 -4.249 1.00 83.88 156 PHE A C 1
ATOM 1222 O O . PHE A 1 156 ? 13.302 23.635 -4.099 1.00 83.88 156 PHE A O 1
ATOM 1229 N N . ILE A 1 157 ? 11.922 22.057 -4.916 1.00 85.50 157 ILE A N 1
ATOM 1230 C CA . ILE A 1 157 ? 11.037 22.970 -5.655 1.00 85.50 157 ILE A CA 1
ATOM 1231 C C . ILE A 1 157 ? 10.362 23.985 -4.720 1.00 85.50 157 ILE A C 1
ATOM 1233 O O . ILE A 1 157 ? 10.225 25.156 -5.078 1.00 85.50 157 ILE A O 1
ATOM 1237 N N . SER A 1 158 ? 9.973 23.569 -3.512 1.00 84.38 158 SER A N 1
ATOM 1238 C CA . SER A 1 158 ? 9.349 24.449 -2.516 1.00 84.38 158 SER A CA 1
ATOM 1239 C C . SER A 1 158 ? 10.324 25.502 -1.972 1.00 84.38 158 SER A C 1
ATOM 1241 O O . SER A 1 158 ? 9.961 26.669 -1.797 1.00 84.38 158 SER A O 1
ATOM 1243 N N . ASN A 1 159 ? 11.577 25.120 -1.706 1.00 82.38 159 ASN A N 1
ATOM 1244 C CA . ASN A 1 159 ? 12.548 26.007 -1.056 1.00 82.38 159 ASN A CA 1
ATOM 1245 C C . ASN A 1 159 ? 13.358 26.849 -2.044 1.00 82.38 159 ASN A C 1
ATOM 1247 O O . ASN A 1 159 ? 13.493 28.059 -1.836 1.00 82.38 159 ASN A O 1
ATOM 1251 N N . HIS A 1 160 ? 13.864 26.223 -3.106 1.00 78.44 160 HIS A N 1
ATOM 1252 C CA . HIS A 1 160 ? 14.789 26.819 -4.072 1.00 78.44 160 HIS A CA 1
ATOM 1253 C C . HIS A 1 160 ? 14.107 27.221 -5.385 1.00 78.44 160 HIS A C 1
ATOM 1255 O O . HIS A 1 160 ? 14.619 28.097 -6.074 1.00 78.44 160 HIS A O 1
ATOM 1261 N N . GLY A 1 161 ? 12.934 26.659 -5.696 1.00 80.38 161 GLY A N 1
ATOM 1262 C CA . GLY A 1 161 ? 12.213 26.911 -6.945 1.00 80.38 161 GLY A CA 1
ATOM 1263 C C . GLY A 1 161 ? 12.411 25.810 -7.986 1.00 80.38 161 GLY A C 1
ATOM 1264 O O . GLY A 1 161 ? 13.166 24.862 -7.777 1.00 80.38 161 GLY A O 1
ATOM 1265 N N . ILE A 1 162 ? 11.693 25.901 -9.108 1.00 79.62 162 ILE A N 1
ATOM 1266 C CA . ILE A 1 162 ? 11.805 24.901 -10.182 1.00 79.62 162 ILE A CA 1
ATOM 1267 C C . ILE A 1 162 ? 13.188 25.038 -10.847 1.00 79.62 162 ILE A C 1
ATOM 1269 O O . ILE A 1 162 ? 13.533 26.153 -11.259 1.00 79.62 162 ILE A O 1
ATOM 1273 N N . PRO A 1 163 ? 13.962 23.944 -11.004 1.00 80.81 163 PRO A N 1
ATOM 1274 C CA . PRO A 1 163 ? 15.219 23.974 -11.744 1.00 80.81 163 PRO A CA 1
ATOM 1275 C C . PRO A 1 163 ? 15.043 24.581 -13.140 1.00 80.81 163 PRO A C 1
ATOM 1277 O O . PRO A 1 163 ? 14.031 24.367 -13.811 1.00 80.81 163 PRO A O 1
ATOM 1280 N N . ASN A 1 164 ? 16.024 25.355 -13.595 1.00 80.94 164 ASN A N 1
ATOM 1281 C CA . ASN A 1 164 ? 15.895 26.078 -14.855 1.00 80.94 164 ASN A CA 1
ATOM 1282 C C . ASN A 1 164 ? 15.907 25.135 -16.066 1.00 80.94 164 ASN A C 1
ATOM 1284 O O . ASN A 1 164 ? 16.933 24.539 -16.396 1.00 80.94 164 ASN A O 1
ATOM 1288 N N . ILE A 1 165 ? 14.778 25.076 -16.775 1.00 81.94 165 ILE A N 1
ATOM 1289 C CA . ILE A 1 165 ? 14.549 24.185 -17.922 1.00 81.94 165 ILE A CA 1
ATOM 1290 C C . ILE A 1 165 ? 15.626 24.346 -19.008 1.00 81.94 165 ILE A C 1
ATOM 1292 O O . ILE A 1 165 ? 16.032 23.354 -19.608 1.00 81.94 165 ILE A O 1
ATOM 1296 N N . MET A 1 166 ? 16.138 25.559 -19.242 1.00 81.88 166 MET A N 1
ATOM 1297 C CA . MET A 1 166 ? 17.181 25.785 -20.254 1.00 81.88 166 MET A CA 1
ATOM 1298 C C . MET A 1 166 ? 18.508 25.118 -19.877 1.00 81.88 166 MET A C 1
ATOM 1300 O O . MET A 1 166 ? 19.186 24.550 -20.731 1.00 81.88 166 MET A O 1
ATOM 1304 N N . PHE A 1 167 ? 18.868 25.135 -18.593 1.00 82.81 167 PHE A N 1
ATOM 1305 C CA . PHE A 1 167 ? 20.072 24.468 -18.102 1.00 82.81 167 PHE A CA 1
ATOM 1306 C C . PHE A 1 167 ? 19.902 22.945 -18.040 1.00 82.81 167 PHE A C 1
ATOM 1308 O O . PHE A 1 167 ? 20.848 22.227 -18.356 1.00 82.81 167 PHE A O 1
ATOM 1315 N N . VAL A 1 168 ? 18.696 22.444 -17.741 1.00 83.50 168 VAL A N 1
ATOM 1316 C CA . VAL A 1 168 ? 18.370 21.010 -17.871 1.00 83.50 168 VAL A CA 1
ATOM 1317 C C . VAL A 1 168 ? 18.503 20.548 -19.325 1.00 83.50 168 VAL A C 1
ATOM 1319 O O . VAL A 1 168 ? 19.092 19.503 -19.588 1.00 83.50 168 VAL A O 1
ATOM 1322 N N . LEU A 1 169 ? 18.016 21.336 -20.287 1.00 87.00 169 LEU A N 1
ATOM 1323 C CA . LEU A 1 169 ? 18.155 21.022 -21.710 1.00 87.00 169 LEU A CA 1
ATOM 1324 C C . LEU A 1 169 ? 19.631 20.956 -22.127 1.00 87.00 169 LEU A C 1
ATOM 1326 O O . LEU A 1 169 ? 20.033 20.022 -22.818 1.00 87.00 169 LEU A O 1
ATOM 1330 N N . LEU A 1 170 ? 20.451 21.907 -21.667 1.00 86.62 170 LEU A N 1
ATOM 1331 C CA . LEU A 1 170 ? 21.899 21.881 -21.895 1.00 86.62 170 LEU A CA 1
ATOM 1332 C C . LEU A 1 170 ? 22.551 20.640 -21.277 1.00 86.62 170 LEU A C 1
ATOM 1334 O O . LEU A 1 170 ? 23.373 20.008 -21.932 1.00 86.62 170 LEU A O 1
ATOM 1338 N N . PHE A 1 171 ? 22.156 20.254 -20.064 1.00 87.75 171 PHE A N 1
ATOM 1339 C CA . PHE A 1 171 ? 22.636 19.034 -19.414 1.00 87.75 171 PHE A CA 1
ATOM 1340 C C . PHE A 1 171 ? 22.332 17.779 -20.246 1.00 87.75 171 PHE A C 1
ATOM 1342 O O . PHE A 1 171 ? 23.219 16.946 -20.455 1.00 87.75 171 PHE A O 1
ATOM 1349 N N . VAL A 1 172 ? 21.111 17.664 -20.779 1.00 87.81 172 VAL A N 1
ATOM 1350 C CA . VAL A 1 172 ? 20.712 16.551 -21.657 1.00 87.81 172 VAL A CA 1
ATOM 1351 C C . VAL A 1 172 ? 21.527 16.558 -22.948 1.00 87.81 172 VAL A C 1
ATOM 1353 O O . VAL A 1 172 ? 22.066 15.523 -23.336 1.00 87.81 172 VAL A O 1
ATOM 1356 N N . LEU A 1 173 ? 21.676 17.719 -23.589 1.00 87.62 173 LEU A N 1
ATOM 1357 C CA . LEU A 1 173 ? 22.448 17.852 -24.825 1.00 87.62 173 LEU A CA 1
ATOM 1358 C C . LEU A 1 173 ? 23.926 17.505 -24.619 1.00 87.62 173 LEU A C 1
ATOM 1360 O O . LEU A 1 173 ? 24.490 16.785 -25.439 1.00 87.62 173 LEU A O 1
ATOM 1364 N N . PHE A 1 174 ? 24.562 17.965 -23.540 1.00 87.69 174 PHE A N 1
ATOM 1365 C CA . PHE A 1 174 ? 25.951 17.606 -23.239 1.00 87.69 174 PHE A CA 1
ATOM 1366 C C . PHE A 1 174 ? 26.104 16.118 -22.907 1.00 87.69 174 PHE A C 1
ATOM 1368 O O . PHE A 1 174 ? 27.067 15.499 -23.353 1.00 87.69 174 PHE A O 1
ATOM 1375 N N . SER A 1 175 ? 25.143 15.522 -22.196 1.00 86.88 175 SER A N 1
ATOM 1376 C CA . SER A 1 175 ? 25.146 14.083 -21.889 1.00 86.88 175 SER A CA 1
ATOM 1377 C C . SER A 1 175 ? 24.990 13.227 -23.147 1.00 86.88 175 SER A C 1
ATOM 1379 O O . SER A 1 175 ? 25.721 12.256 -23.334 1.00 86.88 175 SER A O 1
ATOM 1381 N N . PHE A 1 176 ? 24.088 13.616 -24.050 1.00 86.81 176 PHE A N 1
ATOM 1382 C CA . PHE A 1 176 ? 23.895 12.945 -25.334 1.00 86.81 176 PHE A CA 1
ATOM 1383 C C . PHE A 1 176 ? 25.117 13.096 -26.250 1.00 86.81 176 PHE A C 1
ATOM 1385 O O . PHE A 1 176 ? 25.579 12.122 -26.839 1.00 86.81 176 PHE A O 1
ATOM 1392 N N . ASN A 1 177 ? 25.703 14.295 -26.320 1.00 86.44 177 ASN A N 1
ATOM 1393 C CA . ASN A 1 177 ? 26.937 14.514 -27.075 1.00 86.44 177 ASN A CA 1
ATOM 1394 C C . ASN A 1 177 ? 28.112 13.707 -26.507 1.00 86.44 177 ASN A C 1
ATOM 1396 O O . ASN A 1 177 ? 28.887 13.150 -27.278 1.00 86.44 177 ASN A O 1
ATOM 1400 N N . LEU A 1 178 ? 28.235 13.590 -25.180 1.00 86.38 178 LEU A N 1
ATOM 1401 C CA . LEU A 1 178 ? 29.253 12.746 -24.551 1.00 86.38 178 LEU A CA 1
ATOM 1402 C C . LEU A 1 178 ? 29.082 11.270 -24.940 1.00 86.38 178 LEU A C 1
ATOM 1404 O O . LEU A 1 178 ? 30.078 10.600 -25.210 1.00 86.38 178 LEU A O 1
ATOM 1408 N N . TYR A 1 179 ? 27.841 10.776 -24.985 1.00 85.94 179 TYR A N 1
ATOM 1409 C CA . TYR A 1 179 ? 27.538 9.412 -25.424 1.00 85.94 179 TYR A CA 1
ATOM 1410 C C . TYR A 1 179 ? 28.004 9.164 -26.870 1.00 85.94 179 TYR A C 1
ATOM 1412 O O . TYR A 1 179 ? 28.737 8.209 -27.110 1.00 85.94 179 TYR A O 1
ATOM 1420 N N . LEU A 1 180 ? 27.678 10.066 -27.804 1.00 84.50 180 LEU A N 1
ATOM 1421 C CA . LEU A 1 180 ? 28.091 9.952 -29.210 1.00 84.50 180 LEU A CA 1
ATOM 1422 C C . LEU A 1 180 ? 29.610 10.066 -29.406 1.00 84.50 180 LEU A C 1
ATOM 1424 O O . LEU A 1 180 ? 30.202 9.297 -30.159 1.00 84.50 180 LEU A O 1
ATOM 1428 N N . VAL A 1 181 ? 30.261 11.018 -28.730 1.00 82.56 181 VAL A N 1
ATOM 1429 C CA . VAL A 1 181 ? 31.716 11.227 -28.848 1.00 82.56 181 VAL A CA 1
ATOM 1430 C C . VAL A 1 181 ? 32.483 10.013 -28.329 1.00 82.56 181 VAL A C 1
ATOM 1432 O O . VAL A 1 181 ? 33.476 9.622 -28.938 1.00 82.56 181 VAL A O 1
ATOM 1435 N N . ARG A 1 182 ? 31.995 9.370 -27.260 1.00 78.06 182 ARG A N 1
ATOM 1436 C CA . ARG A 1 182 ? 32.609 8.164 -26.689 1.00 78.06 182 ARG A CA 1
ATOM 1437 C C . ARG A 1 182 ? 32.643 6.980 -27.664 1.00 78.06 182 ARG A C 1
ATOM 1439 O O . ARG A 1 182 ? 33.536 6.148 -27.538 1.00 78.06 182 ARG A O 1
ATOM 1446 N N . GLU A 1 183 ? 31.708 6.899 -28.612 1.00 75.94 183 GLU A N 1
ATOM 1447 C CA . GLU A 1 183 ? 31.690 5.848 -29.643 1.00 75.94 183 GLU A CA 1
ATOM 1448 C C . GLU A 1 183 ? 32.616 6.150 -30.837 1.00 75.94 183 GLU A C 1
ATOM 1450 O O . GLU A 1 183 ? 33.074 5.217 -31.495 1.00 75.94 183 GLU A O 1
ATOM 1455 N N . ILE A 1 184 ? 32.910 7.426 -31.121 1.00 74.81 184 ILE A N 1
ATOM 1456 C CA . ILE A 1 184 ? 33.592 7.856 -32.357 1.00 74.81 184 ILE A CA 1
ATOM 1457 C C . ILE A 1 184 ? 35.082 8.163 -32.141 1.00 74.81 184 ILE A C 1
ATOM 1459 O O . ILE A 1 184 ? 35.898 7.819 -32.995 1.00 74.81 184 ILE A O 1
ATOM 1463 N N . ASP A 1 185 ? 35.459 8.809 -31.032 1.00 66.56 185 ASP A N 1
ATOM 1464 C CA . ASP A 1 185 ? 36.847 9.211 -30.767 1.00 66.56 185 ASP A CA 1
ATOM 1465 C C . ASP A 1 185 ? 37.152 9.211 -29.258 1.00 66.56 185 ASP A C 1
ATOM 1467 O O . ASP A 1 185 ? 36.515 9.910 -28.470 1.00 66.56 185 ASP A O 1
ATOM 1471 N N . ASN A 1 186 ? 38.161 8.444 -28.833 1.00 67.50 186 ASN A N 1
ATOM 1472 C CA . ASN A 1 186 ? 38.507 8.263 -27.415 1.00 67.50 186 ASN A CA 1
ATOM 1473 C C . ASN A 1 186 ? 39.498 9.332 -26.915 1.00 67.50 186 ASN A C 1
ATOM 1475 O O . ASN A 1 186 ? 40.382 9.070 -26.093 1.00 67.50 186 ASN A O 1
ATOM 1479 N N . ASN A 1 187 ? 39.393 10.541 -27.464 1.00 73.31 187 ASN A N 1
ATOM 1480 C CA . ASN A 1 187 ? 40.297 11.641 -27.177 1.00 73.31 187 ASN A CA 1
ATOM 1481 C C . ASN A 1 187 ? 39.967 12.242 -25.800 1.00 73.31 187 ASN A C 1
ATOM 1483 O O . ASN A 1 187 ? 38.880 12.783 -25.572 1.00 73.31 187 ASN A O 1
ATOM 1487 N N . SER A 1 188 ? 40.912 12.146 -24.861 1.00 74.19 188 SER A N 1
ATOM 1488 C CA . SER A 1 188 ? 40.685 12.454 -23.439 1.00 74.19 188 SER A CA 1
ATOM 1489 C C . SER A 1 188 ? 40.286 13.911 -23.177 1.00 74.19 188 SER A C 1
ATOM 1491 O O . SER A 1 188 ? 39.587 14.202 -22.207 1.00 74.19 188 SER A O 1
ATOM 1493 N N . THR A 1 189 ? 40.676 14.828 -24.062 1.00 80.62 189 THR A N 1
ATOM 1494 C CA . THR A 1 189 ? 40.397 16.265 -23.950 1.00 80.62 189 THR A CA 1
ATOM 1495 C C . THR A 1 189 ? 38.939 16.612 -24.252 1.00 80.62 189 THR A C 1
ATOM 1497 O O . THR A 1 189 ? 38.331 17.375 -23.503 1.00 80.62 189 THR A O 1
ATOM 1500 N N . MET A 1 190 ? 38.343 16.028 -25.296 1.00 78.75 190 MET A N 1
ATOM 1501 C CA . MET A 1 190 ? 36.938 16.268 -25.653 1.00 78.75 190 MET A CA 1
ATOM 1502 C C . MET A 1 190 ? 35.984 15.683 -24.613 1.00 78.75 190 MET A C 1
ATOM 1504 O O . MET A 1 190 ? 35.038 16.352 -24.199 1.00 78.75 190 MET A O 1
ATOM 1508 N N . ILE A 1 191 ? 36.281 14.477 -24.121 1.00 82.88 191 ILE A N 1
ATOM 1509 C CA . ILE A 1 191 ? 35.533 13.849 -23.024 1.00 82.88 191 ILE A CA 1
ATOM 1510 C C . ILE A 1 191 ? 35.562 14.752 -21.782 1.00 82.88 191 ILE A C 1
ATOM 1512 O O . ILE A 1 191 ? 34.521 14.984 -21.172 1.00 82.88 191 ILE A O 1
ATOM 1516 N N . MET A 1 192 ? 36.723 15.322 -21.444 1.00 81.38 192 MET A N 1
ATOM 1517 C CA . MET A 1 192 ? 36.869 16.238 -20.308 1.00 81.38 192 MET A CA 1
ATOM 1518 C C . MET A 1 192 ? 36.056 17.535 -20.472 1.00 81.38 192 MET A C 1
ATOM 1520 O O . MET A 1 192 ? 35.403 17.970 -19.527 1.00 81.38 192 MET A O 1
ATOM 1524 N N . PHE A 1 193 ? 36.050 18.164 -21.653 1.00 84.88 193 PHE A N 1
ATOM 1525 C CA . PHE A 1 193 ? 35.235 19.368 -21.873 1.00 84.88 193 PHE A CA 1
ATOM 1526 C C . PHE A 1 193 ? 33.735 19.080 -21.779 1.00 84.88 193 PHE A C 1
ATOM 1528 O O . PHE A 1 193 ? 32.993 19.872 -21.193 1.00 84.88 193 PHE A O 1
ATOM 1535 N N . MET A 1 194 ? 33.292 17.934 -22.298 1.00 84.31 194 MET A N 1
ATOM 1536 C CA . MET A 1 194 ? 31.894 17.521 -22.215 1.00 84.31 194 MET A CA 1
ATOM 1537 C C . MET A 1 194 ? 31.474 17.231 -20.769 1.00 84.31 194 MET A C 1
ATOM 1539 O O . MET A 1 194 ? 30.422 17.702 -20.346 1.00 84.31 194 MET A O 1
ATOM 1543 N N . THR A 1 195 ? 32.299 16.550 -19.964 1.00 85.06 195 THR A N 1
ATOM 1544 C CA . THR A 1 195 ? 31.981 16.308 -18.542 1.00 85.06 195 THR A CA 1
ATOM 1545 C C . THR A 1 195 ? 31.946 17.597 -17.721 1.00 85.06 195 THR A C 1
ATOM 1547 O O . THR A 1 195 ? 31.072 17.754 -16.867 1.00 85.06 195 THR A O 1
ATOM 1550 N N . ILE A 1 196 ? 32.822 18.564 -18.014 1.00 88.75 196 ILE A N 1
ATOM 1551 C CA . ILE A 1 196 ? 32.773 19.903 -17.407 1.00 88.75 196 ILE A CA 1
ATOM 1552 C C . ILE A 1 196 ? 31.482 20.637 -17.808 1.00 88.75 196 ILE A C 1
ATOM 1554 O O . ILE A 1 196 ? 30.831 21.234 -16.951 1.00 88.75 196 ILE A O 1
ATOM 1558 N N . GLY A 1 197 ? 31.066 20.560 -19.077 1.00 86.69 197 GLY A N 1
ATOM 1559 C CA . GLY A 1 197 ? 29.802 21.135 -19.555 1.00 86.69 197 GLY A CA 1
ATOM 1560 C C . GLY A 1 197 ? 28.570 20.541 -18.863 1.00 86.69 197 GLY A C 1
ATOM 1561 O O . GLY A 1 197 ? 27.670 21.282 -18.460 1.00 86.69 197 GLY A O 1
ATOM 1562 N N . ILE A 1 198 ? 28.556 19.223 -18.637 1.00 88.75 198 ILE A N 1
ATOM 1563 C CA . ILE A 1 198 ? 27.522 18.523 -17.850 1.00 88.75 198 ILE A CA 1
ATOM 1564 C C . ILE A 1 198 ? 27.480 19.063 -16.413 1.00 88.75 198 ILE A C 1
ATOM 1566 O O . ILE A 1 198 ? 26.410 19.393 -15.907 1.00 88.75 198 ILE A O 1
ATOM 1570 N N . LEU A 1 199 ? 28.634 19.215 -15.757 1.00 88.00 199 LEU A N 1
ATOM 1571 C CA . LEU A 1 199 ? 28.701 19.727 -14.384 1.00 88.00 199 LEU A CA 1
ATOM 1572 C C . LEU A 1 199 ? 28.219 21.178 -14.279 1.00 88.00 199 LEU A C 1
ATOM 1574 O O . LEU A 1 199 ? 27.412 21.493 -13.407 1.00 88.00 199 LEU A O 1
ATOM 1578 N N . ILE A 1 200 ? 28.670 22.060 -15.175 1.00 88.25 200 ILE A N 1
ATOM 1579 C CA . ILE A 1 200 ? 28.275 23.477 -15.172 1.00 88.25 200 ILE A CA 1
ATOM 1580 C C . ILE A 1 200 ? 26.780 23.625 -15.463 1.00 88.25 200 ILE A C 1
ATOM 1582 O O . ILE A 1 200 ? 26.111 24.422 -14.809 1.00 88.25 200 ILE A O 1
ATOM 1586 N N . SER A 1 201 ? 26.242 22.856 -16.413 1.00 87.38 201 SER A N 1
ATOM 1587 C CA . SER A 1 201 ? 24.810 22.888 -16.733 1.00 87.38 201 SER A CA 1
ATOM 1588 C C . SER A 1 201 ? 23.951 22.356 -15.585 1.00 87.38 201 SER A C 1
ATOM 1590 O O . SER A 1 201 ? 22.950 22.984 -15.244 1.00 87.38 201 SER A O 1
ATOM 1592 N N . LEU A 1 202 ? 24.376 21.283 -14.910 1.00 84.50 202 LEU A N 1
ATOM 1593 C CA . LEU A 1 202 ? 23.685 20.768 -13.728 1.00 84.50 202 LEU A CA 1
ATOM 1594 C C . LEU A 1 202 ? 23.704 21.779 -12.572 1.00 84.50 202 LEU A C 1
ATOM 1596 O O . LEU A 1 202 ? 22.659 22.078 -11.996 1.00 84.50 202 LEU A O 1
ATOM 1600 N N . ILE A 1 203 ? 24.871 22.351 -12.258 1.00 83.88 203 ILE A N 1
ATOM 1601 C CA . ILE A 1 203 ? 25.012 23.358 -11.196 1.00 83.88 203 ILE A CA 1
ATOM 1602 C C . ILE A 1 203 ? 24.183 24.600 -11.534 1.00 83.88 203 ILE A C 1
ATOM 1604 O O . ILE A 1 203 ? 23.426 25.072 -10.689 1.00 83.88 203 ILE A O 1
ATOM 1608 N N . GLY A 1 204 ? 24.269 25.091 -12.773 1.00 81.75 204 GLY A N 1
ATOM 1609 C CA . GLY A 1 204 ? 23.491 26.233 -13.253 1.00 81.75 204 GLY A CA 1
ATOM 1610 C C . GLY A 1 204 ? 21.982 26.004 -13.160 1.00 81.75 204 GLY A C 1
ATOM 1611 O O . GLY A 1 204 ? 21.240 26.911 -12.789 1.00 81.75 204 GLY A O 1
ATOM 1612 N N . SER A 1 205 ? 21.520 24.777 -13.418 1.00 83.31 205 SER A N 1
ATOM 1613 C CA . SER A 1 205 ? 20.107 24.416 -13.283 1.00 83.31 205 SER A CA 1
ATOM 1614 C C . SER A 1 205 ? 19.597 24.528 -11.849 1.00 83.31 205 SER A C 1
ATOM 1616 O O . SER A 1 205 ? 18.433 24.879 -11.656 1.00 83.31 205 SER A O 1
ATOM 1618 N N . LEU A 1 206 ? 20.433 24.208 -10.860 1.00 80.38 206 LEU A N 1
ATOM 1619 C CA . LEU A 1 206 ? 20.058 24.224 -9.446 1.00 80.38 206 LEU A CA 1
ATOM 1620 C C . LEU A 1 206 ? 20.184 25.630 -8.840 1.00 80.38 206 LEU A C 1
ATOM 1622 O O . LEU A 1 206 ? 19.344 26.027 -8.033 1.00 80.38 206 LEU A O 1
ATOM 1626 N N . THR A 1 207 ? 21.199 26.401 -9.241 1.00 79.81 207 THR A N 1
ATOM 1627 C CA . THR A 1 207 ? 21.453 27.748 -8.704 1.00 79.81 207 THR A CA 1
ATOM 1628 C C . THR A 1 207 ? 20.528 28.811 -9.291 1.00 79.81 207 THR A C 1
ATOM 1630 O O . THR A 1 207 ? 20.058 29.672 -8.551 1.00 79.81 207 THR A O 1
ATOM 1633 N N . PHE A 1 208 ? 20.220 28.751 -10.590 1.00 78.75 208 PHE A N 1
ATOM 1634 C CA . PHE A 1 208 ? 19.349 29.718 -11.274 1.00 78.75 208 PHE A CA 1
ATOM 1635 C C . PHE A 1 208 ? 17.896 29.239 -11.362 1.00 78.75 208 PHE A C 1
ATOM 1637 O O . PHE A 1 208 ? 17.260 29.337 -12.415 1.00 78.75 208 PHE A O 1
ATOM 1644 N N . SER A 1 209 ? 17.378 28.696 -10.263 1.00 76.62 209 SER A N 1
ATOM 1645 C CA . SER A 1 209 ? 16.010 28.180 -10.181 1.00 76.62 209 SER A CA 1
ATOM 1646 C C . SER A 1 209 ? 14.963 29.293 -10.368 1.00 76.62 209 SER A C 1
ATOM 1648 O O . SER A 1 209 ? 15.161 30.441 -9.969 1.00 76.62 209 SER A O 1
ATOM 1650 N N . HIS A 1 210 ? 13.854 28.959 -11.033 1.00 74.75 210 HIS A N 1
ATOM 1651 C CA . HIS A 1 210 ? 12.727 29.860 -11.305 1.00 74.75 210 HIS A CA 1
ATOM 1652 C C . HIS A 1 210 ? 11.802 30.013 -10.084 1.00 74.75 210 HIS A C 1
ATOM 1654 O O . HIS A 1 210 ? 12.111 29.562 -8.984 1.00 74.75 210 HIS A O 1
ATOM 1660 N N . SER A 1 211 ? 10.646 30.661 -10.283 1.00 73.00 211 SER A N 1
ATOM 1661 C CA . SER A 1 211 ? 9.613 30.836 -9.258 1.00 73.00 211 SER A CA 1
ATOM 1662 C C . SER A 1 211 ? 9.285 29.534 -8.522 1.00 73.00 211 SER A C 1
ATOM 1664 O O . SER A 1 211 ? 9.256 28.443 -9.100 1.00 73.00 211 SER A O 1
ATOM 1666 N N . LYS A 1 212 ? 8.997 29.675 -7.230 1.00 77.69 212 LYS A N 1
ATOM 1667 C CA . LYS A 1 212 ? 8.527 28.586 -6.377 1.00 77.69 212 LYS A CA 1
ATOM 1668 C C . LYS A 1 212 ? 7.168 28.101 -6.871 1.00 77.69 212 LYS A C 1
ATOM 1670 O O . LYS A 1 212 ? 6.296 28.909 -7.195 1.00 77.69 212 LYS A O 1
ATOM 1675 N N . TRP A 1 213 ? 6.980 26.785 -6.902 1.00 72.12 213 TRP A N 1
ATOM 1676 C CA . TRP A 1 213 ? 5.687 26.192 -7.224 1.00 72.12 213 TRP A CA 1
ATOM 1677 C C . TRP A 1 213 ? 4.944 25.884 -5.928 1.00 72.12 213 TRP A C 1
ATOM 1679 O O . TRP A 1 213 ? 5.301 24.947 -5.219 1.00 72.12 213 TRP A O 1
ATOM 1689 N N . ALA A 1 214 ? 3.931 26.694 -5.608 1.00 69.50 214 ALA A N 1
ATOM 1690 C CA . ALA A 1 214 ? 3.170 26.566 -4.365 1.00 69.50 214 ALA A CA 1
ATOM 1691 C C . ALA A 1 214 ? 2.624 25.137 -4.118 1.00 69.50 214 ALA A C 1
ATOM 1693 O O . ALA A 1 214 ? 2.805 24.648 -3.004 1.00 69.50 214 ALA A O 1
ATOM 1694 N N . PRO A 1 215 ? 2.095 24.401 -5.124 1.00 75.69 215 PRO A N 1
ATOM 1695 C CA . PRO A 1 215 ? 1.634 23.019 -4.940 1.00 75.69 215 PRO A CA 1
ATOM 1696 C C . PRO A 1 215 ? 2.710 22.031 -4.462 1.00 75.69 215 PRO A C 1
ATOM 1698 O O . PRO A 1 215 ? 2.392 21.093 -3.733 1.00 75.69 215 PRO A O 1
ATOM 1701 N N . ALA A 1 216 ? 3.989 22.241 -4.800 1.00 76.62 216 ALA A N 1
ATOM 1702 C CA . ALA A 1 216 ? 5.065 21.359 -4.334 1.00 76.62 216 ALA A CA 1
ATOM 1703 C C . ALA A 1 216 ? 5.253 21.409 -2.813 1.00 76.62 216 ALA A C 1
ATOM 1705 O O . ALA A 1 216 ? 5.668 20.411 -2.225 1.00 76.62 216 ALA A O 1
ATOM 1706 N N . ALA A 1 217 ? 4.928 22.534 -2.169 1.00 78.06 217 ALA A N 1
ATOM 1707 C CA . ALA A 1 217 ? 4.990 22.645 -0.716 1.00 78.06 217 ALA A CA 1
ATOM 1708 C C . ALA A 1 217 ? 3.957 21.733 -0.036 1.00 78.06 217 ALA A C 1
ATOM 1710 O O . ALA A 1 217 ? 4.257 21.128 0.990 1.00 78.06 217 ALA A O 1
ATOM 1711 N N . HIS A 1 218 ? 2.773 21.571 -0.636 1.00 81.69 218 HIS A N 1
ATOM 1712 C CA . HIS A 1 218 ? 1.723 20.699 -0.107 1.00 81.69 218 HIS A CA 1
ATOM 1713 C C . HIS A 1 218 ? 2.140 19.228 -0.163 1.00 81.69 218 HIS A C 1
ATOM 1715 O O . HIS A 1 218 ? 1.941 18.500 0.804 1.00 81.69 218 HIS A O 1
ATOM 1721 N N . MET A 1 219 ? 2.828 18.805 -1.231 1.00 83.12 219 MET A N 1
ATOM 1722 C CA . MET A 1 219 ? 3.321 17.427 -1.410 1.00 83.12 219 MET A CA 1
ATOM 1723 C C . MET A 1 219 ? 4.317 16.967 -0.326 1.00 83.12 219 MET A C 1
ATOM 1725 O O . MET A 1 219 ? 4.589 15.774 -0.225 1.00 83.12 219 MET A O 1
ATOM 1729 N N . LEU A 1 220 ? 4.845 17.882 0.495 1.00 85.56 220 LEU A N 1
ATOM 1730 C CA . LEU A 1 220 ? 5.686 17.558 1.653 1.00 85.56 220 LEU A CA 1
ATOM 1731 C C . LEU A 1 220 ? 4.893 17.036 2.857 1.00 85.56 220 LEU A C 1
ATOM 1733 O O . LEU A 1 220 ? 5.499 16.523 3.800 1.00 85.56 220 LEU A O 1
ATOM 1737 N N . ASN A 1 221 ? 3.563 17.164 2.853 1.00 87.06 221 ASN A N 1
ATOM 1738 C CA . ASN A 1 221 ? 2.718 16.641 3.918 1.00 87.06 221 ASN A CA 1
ATOM 1739 C C . ASN A 1 221 ? 2.911 15.112 4.044 1.00 87.06 221 ASN A C 1
ATOM 1741 O O . ASN A 1 221 ? 2.737 14.395 3.051 1.00 87.06 221 ASN A O 1
ATOM 1745 N N . PRO A 1 222 ? 3.216 14.586 5.249 1.00 88.50 222 PRO A N 1
ATOM 1746 C CA . PRO A 1 222 ? 3.371 13.150 5.478 1.00 88.50 222 PRO A CA 1
ATOM 1747 C C . PRO A 1 222 ? 2.199 12.302 4.968 1.00 88.50 222 PRO A C 1
ATOM 1749 O O . PRO A 1 222 ? 2.411 11.183 4.496 1.00 88.50 222 PRO A O 1
ATOM 1752 N N . LEU A 1 223 ? 0.969 12.827 5.011 1.00 87.94 223 LEU A N 1
ATOM 1753 C CA . LEU A 1 223 ? -0.213 12.117 4.515 1.00 87.94 223 LEU A CA 1
ATOM 1754 C C . LEU A 1 223 ? -0.149 11.887 3.000 1.00 87.94 223 LEU A C 1
ATOM 1756 O O . LEU A 1 223 ? -0.400 10.775 2.538 1.00 87.94 223 LEU A O 1
ATOM 1760 N N . TYR A 1 224 ? 0.254 12.895 2.226 1.00 90.38 224 TYR A N 1
ATOM 1761 C CA . TYR A 1 224 ? 0.385 12.762 0.774 1.00 90.38 224 TYR A CA 1
ATOM 1762 C C . TYR A 1 224 ? 1.591 11.924 0.369 1.00 90.38 224 TYR A C 1
ATOM 1764 O O . TYR A 1 224 ? 1.503 11.156 -0.584 1.00 90.38 224 TYR A O 1
ATOM 1772 N N . LEU A 1 225 ? 2.696 11.993 1.114 1.00 91.81 225 LEU A N 1
ATOM 1773 C CA . LEU A 1 225 ? 3.827 11.084 0.905 1.00 91.81 225 LEU A CA 1
ATOM 1774 C C . LEU A 1 225 ? 3.422 9.624 1.138 1.00 91.81 225 LEU A C 1
ATOM 1776 O O . LEU A 1 225 ? 3.808 8.748 0.365 1.00 91.81 225 LEU A O 1
ATOM 1780 N N . THR A 1 226 ? 2.585 9.368 2.146 1.00 92.38 226 THR A N 1
ATOM 1781 C CA . THR A 1 226 ? 2.023 8.031 2.389 1.00 92.38 226 THR A CA 1
ATOM 1782 C C . THR A 1 226 ? 1.088 7.607 1.253 1.00 92.38 226 THR A C 1
ATOM 1784 O O . THR A 1 226 ? 1.106 6.447 0.844 1.00 92.38 226 THR A O 1
ATOM 1787 N N . LEU A 1 227 ? 0.312 8.540 0.690 1.00 93.44 227 LEU A N 1
ATOM 1788 C CA . LEU A 1 227 ? -0.516 8.281 -0.487 1.00 93.44 227 LEU A CA 1
ATOM 1789 C C . LEU A 1 227 ? 0.341 7.888 -1.704 1.00 93.44 227 LEU A C 1
ATOM 1791 O O . LEU A 1 227 ? 0.066 6.866 -2.332 1.00 93.44 227 LEU A O 1
ATOM 1795 N N . TYR A 1 228 ? 1.415 8.630 -1.997 1.00 94.56 228 TYR A N 1
ATOM 1796 C CA . TYR A 1 228 ? 2.369 8.259 -3.049 1.00 94.56 228 TYR A CA 1
ATOM 1797 C C . TYR A 1 228 ? 2.968 6.882 -2.813 1.00 94.56 228 TYR A C 1
ATOM 1799 O O . TYR A 1 228 ? 2.982 6.067 -3.730 1.00 94.56 228 TYR A O 1
ATOM 1807 N N . PHE A 1 229 ? 3.421 6.608 -1.589 1.00 95.50 229 PHE A N 1
ATOM 1808 C CA . PHE A 1 229 ? 3.964 5.304 -1.227 1.00 95.50 229 PHE A CA 1
ATOM 1809 C C . PHE A 1 229 ? 2.960 4.183 -1.510 1.00 95.50 229 PHE A C 1
ATOM 1811 O O . PHE A 1 229 ? 3.296 3.219 -2.191 1.00 95.50 229 PHE A O 1
ATOM 1818 N N . GLY A 1 230 ? 1.707 4.332 -1.073 1.00 94.12 230 GLY A N 1
ATOM 1819 C CA . GLY A 1 230 ? 0.674 3.323 -1.292 1.00 94.12 230 GLY A CA 1
ATOM 1820 C C . GLY A 1 230 ? 0.385 3.050 -2.765 1.00 94.12 230 GLY A C 1
ATOM 1821 O O . GLY A 1 230 ? 0.283 1.898 -3.180 1.00 94.12 230 GLY A O 1
ATOM 1822 N N . HIS A 1 231 ? 0.308 4.100 -3.581 1.00 95.12 231 HIS A N 1
ATOM 1823 C CA . HIS A 1 231 ? 0.108 3.945 -5.018 1.00 95.12 231 HIS A CA 1
ATOM 1824 C C . HIS A 1 231 ? 1.345 3.391 -5.731 1.00 95.12 231 HIS A C 1
ATOM 1826 O O . HIS A 1 231 ? 1.184 2.594 -6.656 1.00 95.12 231 HIS A O 1
ATOM 1832 N N . PHE A 1 232 ? 2.557 3.759 -5.308 1.00 96.00 232 PHE A N 1
ATOM 1833 C CA . PHE A 1 232 ? 3.789 3.204 -5.863 1.00 96.00 232 PHE A CA 1
ATOM 1834 C C . PHE A 1 232 ? 4.028 1.758 -5.474 1.00 96.00 232 PHE A C 1
ATOM 1836 O O . PHE A 1 232 ? 4.572 1.039 -6.300 1.00 96.00 232 PHE A O 1
ATOM 1843 N N . ILE A 1 233 ? 3.595 1.305 -4.296 1.00 95.06 233 ILE A N 1
ATOM 1844 C CA . ILE A 1 233 ? 3.583 -0.124 -3.960 1.00 95.06 233 ILE A CA 1
ATOM 1845 C C . ILE A 1 233 ? 2.779 -0.887 -5.012 1.00 95.06 233 ILE A C 1
ATOM 1847 O O . ILE A 1 233 ? 3.286 -1.824 -5.612 1.00 95.06 233 ILE A O 1
ATOM 1851 N N . ASP A 1 234 ? 1.567 -0.425 -5.312 1.00 92.19 234 ASP A N 1
ATOM 1852 C CA . ASP A 1 234 ? 0.716 -1.061 -6.316 1.00 92.19 234 ASP A CA 1
ATOM 1853 C C . ASP A 1 234 ? 1.293 -0.941 -7.735 1.00 92.19 234 ASP A C 1
ATOM 1855 O O . ASP A 1 234 ? 1.356 -1.919 -8.461 1.00 92.19 234 ASP A O 1
ATOM 1859 N N . GLY A 1 235 ? 1.832 0.223 -8.119 1.00 92.00 235 GLY A N 1
ATOM 1860 C CA . GLY A 1 235 ? 2.471 0.381 -9.434 1.00 92.00 235 GLY A CA 1
ATOM 1861 C C . GLY A 1 235 ? 3.745 -0.453 -9.605 1.00 92.00 235 GLY A C 1
ATOM 1862 O O . GLY A 1 235 ? 4.001 -0.958 -10.693 1.00 92.00 235 GLY A O 1
ATOM 1863 N N . SER A 1 236 ? 4.527 -0.613 -8.537 1.00 93.62 236 SER A N 1
ATOM 1864 C CA . SER A 1 236 ? 5.747 -1.427 -8.532 1.00 93.62 236 SER A CA 1
ATOM 1865 C C . SER A 1 236 ? 5.402 -2.913 -8.551 1.00 93.62 236 SER A C 1
ATOM 1867 O O . SER A 1 236 ? 6.071 -3.670 -9.248 1.00 93.62 236 SER A O 1
ATOM 1869 N N . ALA A 1 237 ? 4.325 -3.316 -7.866 1.00 91.69 237 ALA A N 1
ATOM 1870 C CA . ALA A 1 237 ? 3.823 -4.681 -7.911 1.00 91.69 237 ALA A CA 1
ATOM 1871 C C . ALA A 1 237 ? 3.342 -5.058 -9.319 1.00 91.69 237 ALA A C 1
ATOM 1873 O O . ALA A 1 237 ? 3.719 -6.111 -9.827 1.00 91.69 237 ALA A O 1
ATOM 1874 N N . THR A 1 238 ? 2.596 -4.171 -9.990 1.00 89.75 238 THR A N 1
ATOM 1875 C CA . THR A 1 238 ? 2.205 -4.352 -11.397 1.00 89.75 238 THR A CA 1
ATOM 1876 C C . THR A 1 238 ? 3.422 -4.425 -12.318 1.00 89.75 238 THR A C 1
ATOM 1878 O O . THR A 1 238 ? 3.498 -5.309 -13.167 1.00 89.75 238 THR A O 1
ATOM 1881 N N . TYR A 1 239 ? 4.389 -3.519 -12.144 1.00 92.19 239 TYR A N 1
ATOM 1882 C CA . TYR A 1 239 ? 5.607 -3.489 -12.954 1.00 92.19 239 TYR A CA 1
ATOM 1883 C C . TYR A 1 239 ? 6.397 -4.798 -12.852 1.00 92.19 239 TYR A C 1
ATOM 1885 O O . TYR A 1 239 ? 6.626 -5.457 -13.863 1.00 92.19 239 TYR A O 1
ATOM 1893 N N . LEU A 1 240 ? 6.769 -5.192 -11.633 1.00 91.50 240 LEU A N 1
ATOM 1894 C CA . LEU A 1 240 ? 7.542 -6.410 -11.402 1.00 91.50 240 LEU A CA 1
ATOM 1895 C C . LEU A 1 240 ? 6.743 -7.650 -11.800 1.00 91.50 240 LEU A C 1
ATOM 1897 O O . LEU A 1 240 ? 7.290 -8.553 -12.426 1.00 91.50 240 LEU A O 1
ATOM 1901 N N . GLY A 1 241 ? 5.448 -7.680 -11.480 1.00 88.12 241 GLY A N 1
ATOM 1902 C CA . GLY A 1 241 ? 4.566 -8.786 -11.822 1.00 88.12 241 GLY A CA 1
ATOM 1903 C C . GLY A 1 241 ? 4.564 -9.086 -13.316 1.00 88.12 241 GLY A C 1
ATOM 1904 O O . GLY A 1 241 ? 4.743 -10.237 -13.705 1.00 88.12 241 GLY A O 1
ATOM 1905 N N . ILE A 1 242 ? 4.378 -8.066 -14.152 1.00 87.69 242 ILE A N 1
ATOM 1906 C CA . ILE A 1 242 ? 4.244 -8.242 -15.603 1.00 87.69 242 ILE A CA 1
ATOM 1907 C C . ILE A 1 242 ? 5.598 -8.527 -16.248 1.00 87.69 242 ILE A C 1
ATOM 1909 O O . ILE A 1 242 ? 5.716 -9.488 -17.007 1.00 87.69 242 ILE A O 1
ATOM 1913 N N . ASP A 1 243 ? 6.617 -7.729 -15.925 1.00 86.88 243 ASP A N 1
ATOM 1914 C CA . ASP A 1 243 ? 7.900 -7.795 -16.628 1.00 86.88 243 ASP A CA 1
ATOM 1915 C C . ASP A 1 243 ? 8.748 -9.000 -16.173 1.00 86.88 243 ASP A C 1
ATOM 1917 O O . ASP A 1 243 ? 9.433 -9.605 -16.999 1.00 86.88 243 ASP A O 1
ATOM 1921 N N . ASN A 1 244 ? 8.678 -9.394 -14.893 1.00 86.62 244 ASN A N 1
ATOM 1922 C CA . ASN A 1 244 ? 9.538 -10.450 -14.337 1.00 86.62 244 ASN A CA 1
ATOM 1923 C C . ASN A 1 244 ? 8.802 -11.765 -14.043 1.00 86.62 244 ASN A C 1
ATOM 1925 O O . ASN A 1 244 ? 9.413 -12.828 -14.140 1.00 86.62 244 ASN A O 1
ATOM 1929 N N . TYR A 1 245 ? 7.512 -11.717 -13.691 1.00 84.06 245 TYR A N 1
ATOM 1930 C CA . TYR A 1 245 ? 6.773 -12.886 -13.182 1.00 84.06 245 TYR A CA 1
ATOM 1931 C C . TYR A 1 245 ? 5.627 -13.358 -14.091 1.00 84.06 245 TYR A C 1
ATOM 1933 O O . TYR A 1 245 ? 4.882 -14.262 -13.718 1.00 84.06 245 TYR A O 1
ATOM 1941 N N . GLY A 1 246 ? 5.478 -12.785 -15.293 1.00 77.69 246 GLY A N 1
ATOM 1942 C CA . GLY A 1 246 ? 4.464 -13.208 -16.268 1.00 77.69 246 GLY A CA 1
ATOM 1943 C C . GLY A 1 246 ? 3.020 -12.912 -15.848 1.00 77.69 246 GLY A C 1
ATOM 1944 O O . GLY A 1 246 ? 2.087 -13.552 -16.338 1.00 77.69 246 GLY A O 1
ATOM 1945 N N . TYR A 1 247 ? 2.823 -11.959 -14.936 1.00 76.25 247 TYR A N 1
ATOM 1946 C CA . TYR A 1 247 ? 1.504 -11.491 -14.525 1.00 76.25 247 TYR A CA 1
ATOM 1947 C C . TYR A 1 247 ? 0.783 -10.815 -15.695 1.00 76.25 247 TYR A C 1
ATOM 1949 O O . TYR A 1 247 ? 1.399 -10.146 -16.524 1.00 76.25 247 TYR A O 1
ATOM 1957 N N . VAL A 1 248 ? -0.541 -10.955 -15.752 1.00 73.00 248 VAL A N 1
ATOM 1958 C CA . VAL A 1 248 ? -1.363 -10.332 -16.796 1.00 73.00 248 VAL A CA 1
ATOM 1959 C C . VAL A 1 248 ? -2.240 -9.254 -16.181 1.00 73.00 248 VAL A C 1
ATOM 1961 O O . VAL A 1 248 ? -3.099 -9.535 -15.339 1.00 73.00 248 VAL A O 1
ATOM 1964 N N . GLU A 1 249 ? -2.045 -8.025 -16.650 1.00 72.56 249 GLU A N 1
ATOM 1965 C CA . GLU A 1 249 ? -2.881 -6.887 -16.289 1.00 72.56 249 GLU A CA 1
ATOM 1966 C C . GLU A 1 249 ? -4.308 -7.073 -16.813 1.00 72.56 249 GLU A C 1
ATOM 1968 O O . GLU A 1 249 ? -4.524 -7.431 -17.972 1.00 72.56 249 GLU A O 1
ATOM 1973 N N . LYS A 1 250 ? -5.300 -6.815 -15.958 1.00 66.88 250 LYS A N 1
ATOM 1974 C CA . LYS A 1 250 ? -6.723 -6.999 -16.291 1.00 66.88 250 LYS A CA 1
ATOM 1975 C C . LYS A 1 250 ? -7.405 -5.685 -16.672 1.00 66.88 250 LYS A C 1
ATOM 1977 O O . LYS A 1 250 ? -8.548 -5.699 -17.131 1.00 66.88 250 LYS A O 1
ATOM 1982 N N . HIS A 1 251 ? -6.747 -4.548 -16.454 1.00 70.56 251 HIS A N 1
ATOM 1983 C CA . HIS A 1 251 ? -7.322 -3.224 -16.661 1.00 70.56 251 HIS A CA 1
ATOM 1984 C C . HIS A 1 251 ? -6.988 -2.633 -18.038 1.00 70.56 251 HIS A C 1
ATOM 1986 O O . HIS A 1 251 ? -5.835 -2.381 -18.349 1.00 70.56 251 HIS A O 1
ATOM 1992 N N . VAL A 1 252 ? -8.023 -2.276 -18.810 1.00 77.19 252 VAL A N 1
ATOM 1993 C CA . VAL A 1 252 ? -7.912 -1.797 -20.207 1.00 77.19 252 VAL A CA 1
ATOM 1994 C C . VAL A 1 252 ? -6.944 -0.621 -20.391 1.00 77.19 252 VAL A C 1
ATOM 1996 O O . VAL A 1 252 ? -6.150 -0.623 -21.326 1.00 77.19 252 VAL A O 1
ATOM 1999 N N . LEU A 1 253 ? -7.012 0.398 -19.525 1.00 77.56 253 LEU A N 1
ATOM 2000 C CA . LEU A 1 253 ? -6.180 1.599 -19.660 1.00 77.56 253 LEU A CA 1
ATOM 2001 C C . LEU A 1 253 ? -4.692 1.300 -19.376 1.00 77.56 253 LEU A C 1
ATOM 2003 O O . LEU A 1 253 ? -3.868 1.619 -20.231 1.00 77.56 253 LEU A O 1
ATOM 2007 N N . PRO A 1 254 ? -4.330 0.665 -18.244 1.00 75.44 254 PRO A N 1
ATOM 2008 C CA . PRO A 1 254 ? -2.996 0.105 -18.036 1.00 75.44 254 PRO A CA 1
ATOM 2009 C C . PRO A 1 254 ? -2.510 -0.779 -19.185 1.00 75.44 254 PRO A C 1
ATOM 2011 O O . PRO A 1 254 ? -1.435 -0.521 -19.718 1.00 75.44 254 PRO A O 1
ATOM 2014 N N . THR A 1 255 ? -3.314 -1.754 -19.625 1.00 80.69 255 THR A N 1
ATOM 2015 C CA . THR A 1 255 ? -2.955 -2.665 -20.722 1.00 80.69 255 THR A CA 1
ATOM 2016 C C . THR A 1 255 ? -2.601 -1.897 -21.995 1.00 80.69 255 THR A C 1
ATOM 2018 O O . THR A 1 255 ? -1.570 -2.173 -22.597 1.00 80.69 255 THR A O 1
ATOM 2021 N N . TRP A 1 256 ? -3.372 -0.865 -22.355 1.00 84.44 256 TRP A N 1
ATOM 2022 C CA . TRP A 1 256 ? -3.079 -0.027 -23.522 1.00 84.44 256 TRP A CA 1
ATOM 2023 C C . TRP A 1 256 ? -1.716 0.682 -23.431 1.00 84.44 256 TRP A C 1
ATOM 2025 O O . TRP A 1 256 ? -0.963 0.714 -24.407 1.00 84.44 256 TRP A O 1
ATOM 2035 N N . PHE A 1 257 ? -1.364 1.231 -22.262 1.00 82.00 257 PHE A N 1
ATOM 2036 C CA . PHE A 1 257 ? -0.045 1.840 -22.054 1.00 82.00 257 PHE A CA 1
ATOM 2037 C C . PHE A 1 257 ? 1.074 0.796 -22.132 1.00 82.00 257 PHE A C 1
ATOM 2039 O O . PHE A 1 257 ? 2.089 1.031 -22.785 1.00 82.00 257 PHE A O 1
ATOM 2046 N N . ILE A 1 258 ? 0.885 -0.363 -21.507 1.00 84.12 258 ILE A N 1
ATOM 2047 C CA . ILE A 1 258 ? 1.884 -1.436 -21.476 1.00 84.12 258 ILE A CA 1
ATOM 2048 C C . ILE A 1 258 ? 2.143 -1.969 -22.888 1.00 84.12 258 ILE A C 1
ATOM 2050 O O . ILE A 1 258 ? 3.296 -2.083 -23.289 1.00 84.12 258 ILE A O 1
ATOM 2054 N N . GLU A 1 259 ? 1.096 -2.213 -23.677 1.00 85.00 259 GLU A N 1
ATOM 2055 C CA . GLU A 1 259 ? 1.217 -2.653 -25.073 1.00 85.00 259 GLU A CA 1
ATOM 2056 C C . GLU A 1 259 ? 1.926 -1.612 -25.950 1.00 85.00 259 GLU A C 1
ATOM 2058 O O . GLU A 1 259 ? 2.708 -1.967 -26.829 1.00 85.00 259 GLU A O 1
ATOM 2063 N N . THR A 1 260 ? 1.692 -0.321 -25.693 1.00 87.00 260 THR A N 1
ATOM 2064 C CA . THR A 1 260 ? 2.302 0.771 -26.467 1.00 87.00 260 THR A CA 1
ATOM 2065 C C . THR A 1 260 ? 3.804 0.906 -26.199 1.00 87.00 260 THR A C 1
ATOM 2067 O O . THR A 1 260 ? 4.575 1.160 -27.122 1.00 87.00 260 THR A O 1
ATOM 2070 N N . PHE A 1 261 ? 4.231 0.761 -24.942 1.00 84.19 261 PHE A N 1
ATOM 2071 C CA . PHE A 1 261 ? 5.626 0.961 -24.526 1.00 84.19 261 PHE A CA 1
ATOM 2072 C C . PHE A 1 261 ? 6.417 -0.345 -24.348 1.00 84.19 261 PHE A C 1
ATOM 2074 O O . PHE A 1 261 ? 7.625 -0.303 -24.119 1.00 84.19 261 PHE A O 1
ATOM 2081 N N . GLY A 1 262 ? 5.751 -1.496 -24.440 1.00 82.94 262 GLY A N 1
ATOM 2082 C CA . GLY A 1 262 ? 6.337 -2.832 -24.319 1.00 82.94 262 GLY A CA 1
ATOM 2083 C C . GLY A 1 262 ? 6.780 -3.231 -22.908 1.00 82.94 262 GLY A C 1
ATOM 2084 O O . GLY A 1 262 ? 7.360 -4.300 -22.762 1.00 82.94 262 GLY A O 1
ATOM 2085 N N . THR A 1 263 ? 6.551 -2.393 -21.889 1.00 87.56 263 THR A N 1
ATOM 2086 C CA . THR A 1 263 ? 6.981 -2.626 -20.495 1.00 87.56 263 THR A CA 1
ATOM 2087 C C . THR A 1 263 ? 5.998 -2.014 -19.500 1.00 87.56 263 THR A C 1
ATOM 2089 O O . THR A 1 263 ? 5.397 -0.963 -19.758 1.00 87.56 263 THR A O 1
ATOM 2092 N N . ALA A 1 264 ? 5.858 -2.632 -18.327 1.00 87.44 264 ALA A N 1
ATOM 2093 C CA . ALA A 1 264 ? 4.960 -2.152 -17.277 1.00 87.44 264 ALA A CA 1
ATOM 2094 C C . ALA A 1 264 ? 5.535 -1.015 -16.420 1.00 87.44 264 ALA A C 1
ATOM 2096 O O . ALA A 1 264 ? 4.818 -0.422 -15.610 1.00 87.44 264 ALA A O 1
ATOM 2097 N N . ILE A 1 265 ? 6.788 -0.615 -16.656 1.00 90.44 265 ILE A N 1
ATOM 2098 C CA . ILE A 1 265 ? 7.434 0.501 -15.949 1.00 90.44 265 ILE A CA 1
ATOM 2099 C C . ILE A 1 265 ? 6.682 1.830 -16.122 1.00 90.44 265 ILE A C 1
ATOM 2101 O O . ILE A 1 265 ? 6.739 2.696 -15.250 1.00 90.44 265 ILE A O 1
ATOM 2105 N N . VAL A 1 266 ? 5.913 1.976 -17.209 1.00 88.88 266 VAL A N 1
ATOM 2106 C CA . VAL A 1 266 ? 5.065 3.147 -17.513 1.00 88.88 266 VAL A CA 1
ATOM 2107 C C . VAL A 1 266 ? 3.963 3.367 -16.474 1.00 88.88 266 VAL A C 1
ATOM 2109 O O . VAL A 1 266 ? 3.484 4.490 -16.296 1.00 88.88 266 VAL A O 1
ATOM 2112 N N . MET A 1 267 ? 3.601 2.335 -15.713 1.00 88.38 267 MET A N 1
ATOM 2113 C CA . MET A 1 267 ? 2.624 2.456 -14.633 1.00 88.38 267 MET A CA 1
ATOM 2114 C C . MET A 1 267 ? 3.104 3.380 -13.510 1.00 88.38 267 MET A C 1
ATOM 2116 O O . MET A 1 267 ? 2.299 4.103 -12.925 1.00 88.38 267 MET A O 1
ATOM 2120 N N . LEU A 1 268 ? 4.409 3.429 -13.234 1.00 92.00 268 LEU A N 1
ATOM 2121 C CA . LEU A 1 268 ? 4.980 4.280 -12.186 1.00 92.00 268 LEU A CA 1
ATOM 2122 C C . LEU A 1 268 ? 4.782 5.785 -12.466 1.00 92.00 268 LEU A C 1
ATOM 2124 O O . LEU A 1 268 ? 4.180 6.462 -11.624 1.00 92.00 268 LEU A O 1
ATOM 2128 N N . PRO A 1 269 ? 5.193 6.343 -13.628 1.00 91.94 269 PRO A N 1
ATOM 2129 C CA . PRO A 1 269 ? 4.924 7.742 -13.947 1.00 91.94 269 PRO A CA 1
ATOM 2130 C C . PRO A 1 269 ? 3.426 8.030 -14.105 1.00 91.94 269 PRO A C 1
ATOM 2132 O O . PRO A 1 269 ? 2.977 9.104 -13.703 1.00 91.94 269 PRO A O 1
ATOM 2135 N N . LEU A 1 270 ? 2.626 7.083 -14.613 1.00 90.62 270 LEU A N 1
ATOM 2136 C CA . LEU A 1 270 ? 1.172 7.252 -14.685 1.00 90.62 270 LEU A CA 1
ATOM 2137 C C . LEU A 1 270 ? 0.567 7.462 -13.290 1.00 90.62 270 LEU A C 1
ATOM 2139 O O . LEU A 1 270 ? -0.216 8.391 -13.085 1.00 90.62 270 LEU A O 1
ATOM 2143 N N . LYS A 1 271 ? 0.967 6.653 -12.304 1.00 91.88 271 LYS A N 1
ATOM 2144 C CA . LYS A 1 271 ? 0.500 6.810 -10.922 1.00 91.88 271 LYS A CA 1
ATOM 2145 C C . LYS A 1 271 ? 0.969 8.096 -10.279 1.00 91.88 271 LYS A C 1
ATOM 2147 O O . LYS A 1 271 ? 0.182 8.729 -9.583 1.00 91.88 271 LYS A O 1
ATOM 2152 N N . PHE A 1 272 ? 2.204 8.511 -10.545 1.00 92.62 272 PHE A N 1
ATOM 2153 C CA . PHE A 1 272 ? 2.680 9.816 -10.107 1.00 92.62 272 PHE A CA 1
ATOM 2154 C C . PHE A 1 272 ? 1.768 10.944 -10.613 1.00 92.62 272 PHE A C 1
ATOM 2156 O O . PHE A 1 272 ? 1.335 11.776 -9.816 1.00 92.62 272 PHE A O 1
ATOM 2163 N N . LEU A 1 273 ? 1.415 10.943 -11.904 1.00 92.00 273 LEU A N 1
ATOM 2164 C CA . LEU A 1 273 ? 0.536 11.958 -12.497 1.00 92.00 273 LEU A CA 1
ATOM 2165 C C . LEU A 1 273 ? -0.870 11.938 -11.891 1.00 92.00 273 LEU A C 1
ATOM 2167 O O . LEU A 1 273 ? -1.392 12.992 -11.530 1.00 92.00 273 LEU A O 1
ATOM 2171 N N . VAL A 1 274 ? -1.468 10.753 -11.743 1.00 91.38 274 VAL A N 1
ATOM 2172 C CA . VAL A 1 274 ? -2.812 10.605 -11.162 1.00 91.38 274 VAL A CA 1
ATOM 2173 C C . VAL A 1 274 ? -2.832 11.083 -9.711 1.00 91.38 274 VAL A C 1
ATOM 2175 O O . VAL A 1 274 ? -3.673 11.905 -9.358 1.00 91.38 274 VAL A O 1
ATOM 2178 N N . VAL A 1 275 ? -1.892 10.629 -8.877 1.00 92.06 275 VAL A N 1
ATOM 2179 C CA . VAL A 1 275 ? -1.835 11.014 -7.457 1.00 92.06 275 VAL A CA 1
ATOM 2180 C C . VAL A 1 275 ? -1.554 12.510 -7.306 1.00 92.06 275 VAL A C 1
ATOM 2182 O O . VAL A 1 275 ? -2.217 13.169 -6.508 1.00 92.06 275 VAL A O 1
ATOM 2185 N N . THR A 1 276 ? -0.654 13.076 -8.118 1.00 90.75 276 THR A N 1
ATOM 2186 C CA . THR A 1 276 ? -0.401 14.528 -8.132 1.00 90.75 276 THR A CA 1
ATOM 2187 C C . THR A 1 276 ? -1.666 15.302 -8.491 1.00 90.75 276 THR A C 1
ATOM 2189 O O . THR A 1 276 ? -2.016 16.256 -7.800 1.00 90.75 276 THR A O 1
ATOM 2192 N N . GLY A 1 277 ? -2.382 14.881 -9.539 1.00 89.81 277 GLY A N 1
ATOM 2193 C CA . GLY A 1 277 ? -3.634 15.511 -9.957 1.00 89.81 277 GLY A CA 1
ATOM 2194 C C . GLY A 1 277 ? -4.707 15.464 -8.869 1.00 89.81 277 GLY A C 1
ATOM 2195 O O . GLY A 1 277 ? -5.374 16.467 -8.622 1.00 89.81 277 GLY A O 1
ATOM 2196 N N . VAL A 1 278 ? -4.824 14.332 -8.170 1.00 89.69 278 VAL A N 1
ATOM 2197 C CA . VAL A 1 278 ? -5.754 14.170 -7.044 1.00 89.69 278 VAL A CA 1
ATOM 2198 C C . VAL A 1 278 ? -5.380 15.079 -5.874 1.00 89.69 278 VAL A C 1
ATOM 2200 O O . VAL A 1 278 ? -6.257 15.750 -5.343 1.00 89.69 278 VAL A O 1
ATOM 2203 N N . ILE A 1 279 ? -4.102 15.169 -5.497 1.00 88.94 279 ILE A N 1
ATOM 2204 C CA . ILE A 1 279 ? -3.653 16.057 -4.409 1.00 88.94 279 ILE A CA 1
ATOM 2205 C C . ILE A 1 279 ? -3.955 17.520 -4.742 1.00 88.94 279 ILE A C 1
ATOM 2207 O O . ILE A 1 279 ? -4.509 18.234 -3.914 1.00 88.94 279 ILE A O 1
ATOM 2211 N N . VAL A 1 280 ? -3.650 17.960 -5.966 1.00 86.75 280 VAL A N 1
ATOM 2212 C CA . VAL A 1 280 ? -3.946 19.334 -6.404 1.00 86.75 280 VAL A CA 1
ATOM 2213 C C . VAL A 1 280 ? -5.452 19.611 -6.387 1.00 86.75 280 VAL A C 1
ATOM 2215 O O . VAL A 1 280 ? -5.870 20.701 -6.003 1.00 86.75 280 VAL A O 1
ATOM 2218 N N . ALA A 1 281 ? -6.279 18.636 -6.774 1.00 86.31 281 ALA A N 1
ATOM 2219 C CA . ALA A 1 281 ? -7.731 18.766 -6.702 1.00 86.31 281 ALA A CA 1
ATOM 2220 C C . ALA A 1 281 ? -8.236 18.867 -5.251 1.00 86.31 281 ALA A C 1
ATOM 2222 O O . ALA A 1 281 ? -9.064 19.729 -4.966 1.00 86.31 281 ALA A O 1
ATOM 2223 N N . LEU A 1 282 ? -7.713 18.040 -4.339 1.00 85.25 282 LEU A N 1
ATOM 2224 C CA . LEU A 1 282 ? -8.085 18.052 -2.919 1.00 85.25 282 LEU A CA 1
ATOM 2225 C C . LEU A 1 282 ? -7.717 19.376 -2.239 1.00 85.25 282 LEU A C 1
ATOM 2227 O O . LEU A 1 282 ? -8.548 19.955 -1.545 1.00 85.25 282 LEU A O 1
ATOM 2231 N N . GLU A 1 283 ? -6.513 19.891 -2.488 1.00 82.38 283 GLU A N 1
ATOM 2232 C CA . GLU A 1 283 ? -6.042 21.163 -1.921 1.00 82.38 283 GLU A CA 1
ATOM 2233 C C . GLU A 1 283 ? -6.879 22.358 -2.394 1.00 82.38 283 GLU A C 1
ATOM 2235 O O . GLU A 1 283 ? -7.207 23.247 -1.609 1.00 82.38 283 GLU A O 1
ATOM 2240 N N . ASN A 1 284 ? -7.305 22.358 -3.661 1.00 81.06 284 ASN A N 1
ATOM 2241 C CA . ASN A 1 284 ? -8.194 23.402 -4.174 1.00 81.06 284 ASN A CA 1
ATOM 2242 C C . ASN A 1 284 ? -9.565 23.413 -3.468 1.00 81.06 284 ASN A C 1
ATOM 2244 O O . ASN A 1 284 ? -10.200 24.468 -3.390 1.00 81.06 284 ASN A O 1
ATOM 2248 N N . GLU A 1 285 ? -10.031 22.271 -2.953 1.00 75.75 285 GLU A N 1
ATOM 2249 C CA . GLU A 1 285 ? -11.283 22.1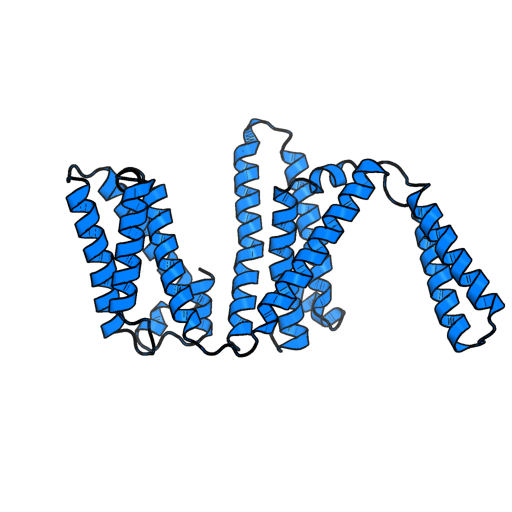72 -2.192 1.00 75.75 285 GLU A CA 1
ATOM 2250 C C . GLU A 1 285 ? -11.105 22.429 -0.683 1.00 75.75 285 GLU A C 1
ATOM 2252 O O . GLU A 1 285 ? -12.046 22.886 -0.028 1.00 75.75 285 GLU A O 1
ATOM 2257 N N . GLU A 1 286 ? -9.904 22.227 -0.128 1.00 65.50 286 GLU A N 1
ATOM 2258 C CA . GLU A 1 286 ? -9.609 22.364 1.311 1.00 65.50 286 GLU A CA 1
ATOM 2259 C C . GLU A 1 286 ? -9.773 23.793 1.859 1.00 65.50 286 GLU A C 1
ATOM 2261 O O . GLU A 1 286 ? -9.911 24.001 3.067 1.00 65.50 286 GLU A O 1
ATOM 2266 N N . HIS A 1 287 ? -9.868 24.796 0.984 1.00 60.97 287 HIS A N 1
ATOM 2267 C CA . HIS A 1 287 ? -10.132 26.187 1.360 1.00 60.97 287 HIS A CA 1
ATOM 2268 C C . HIS A 1 287 ? -11.486 26.423 2.062 1.00 60.97 287 HIS A C 1
ATOM 2270 O O . HIS A 1 287 ? -11.724 27.521 2.569 1.00 60.97 287 HIS A O 1
ATOM 2276 N N . LYS A 1 288 ? -12.372 25.421 2.132 1.00 65.50 288 LYS A N 1
ATOM 2277 C CA . LYS A 1 288 ? -13.636 25.473 2.882 1.00 65.50 288 LYS A CA 1
ATOM 2278 C C . LYS A 1 288 ? -13.481 24.722 4.211 1.00 65.50 288 LYS A C 1
ATOM 2280 O O . LYS A 1 288 ? -13.424 23.496 4.225 1.00 65.50 288 LYS A O 1
ATOM 2285 N N . GLU A 1 289 ? -13.441 25.447 5.336 1.00 59.16 289 GLU A N 1
ATOM 2286 C CA . GLU A 1 289 ? -13.204 24.875 6.681 1.00 59.16 289 GLU A CA 1
ATOM 2287 C C . GLU A 1 28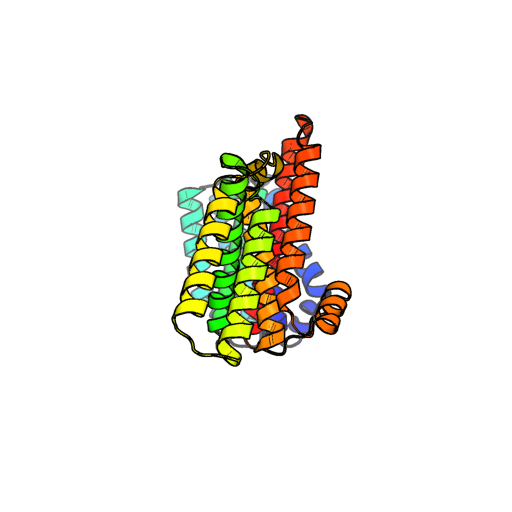9 ? -14.148 23.715 7.050 1.00 59.16 289 GLU A C 1
ATOM 2289 O O . GLU A 1 289 ? -13.713 22.768 7.707 1.00 59.16 289 GLU A O 1
ATOM 2294 N N . ASP A 1 290 ? -15.386 23.726 6.548 1.00 64.50 290 ASP A N 1
ATOM 2295 C CA . ASP A 1 290 ? -16.383 22.674 6.785 1.00 64.50 290 ASP A CA 1
ATOM 2296 C C . ASP A 1 290 ? -16.058 21.326 6.100 1.00 64.50 290 ASP A C 1
ATOM 2298 O O . ASP A 1 290 ? -16.681 20.310 6.410 1.00 64.50 290 ASP A O 1
ATOM 2302 N N . GLN A 1 291 ? -15.084 21.269 5.179 1.00 69.44 291 GLN A N 1
ATOM 2303 C CA . GLN A 1 291 ? -14.792 20.072 4.370 1.00 69.44 291 GLN A CA 1
ATOM 2304 C C . GLN A 1 291 ? -13.553 19.274 4.807 1.00 69.44 291 GLN A C 1
ATOM 2306 O O . GLN A 1 291 ? -13.321 18.181 4.284 1.00 69.44 291 GLN A O 1
ATOM 2311 N N . LYS A 1 292 ? -12.792 19.726 5.813 1.00 72.81 292 LYS A N 1
ATOM 2312 C CA . LYS A 1 292 ? -11.549 19.050 6.255 1.00 72.81 292 LYS A CA 1
ATOM 2313 C C . LYS A 1 292 ? -11.750 17.584 6.651 1.00 72.81 292 LYS A C 1
ATOM 2315 O O . LYS A 1 292 ? -10.921 16.722 6.349 1.00 72.81 292 LYS A O 1
ATOM 2320 N N . GLN A 1 293 ? -12.873 17.282 7.303 1.00 76.50 293 GLN A N 1
ATOM 2321 C CA . GLN A 1 293 ? -13.191 15.925 7.750 1.00 76.50 293 GLN A CA 1
ATOM 2322 C C . GLN A 1 293 ? -13.503 14.992 6.566 1.00 76.50 293 GLN A C 1
ATOM 2324 O O . GLN A 1 293 ? -13.089 13.834 6.563 1.00 76.50 293 GLN A O 1
ATOM 2329 N N . MET A 1 294 ? -14.166 15.517 5.531 1.00 77.69 294 MET A N 1
ATOM 2330 C CA . MET A 1 294 ? -14.437 14.801 4.284 1.00 77.69 294 MET A CA 1
ATOM 2331 C C . MET A 1 294 ? -13.144 14.537 3.504 1.00 77.69 294 MET A C 1
ATOM 2333 O O . MET A 1 294 ? -12.940 13.421 3.040 1.00 77.69 294 MET A O 1
ATOM 2337 N N . ILE A 1 295 ? -12.243 15.520 3.421 1.00 80.19 295 ILE A N 1
ATOM 2338 C CA . ILE A 1 295 ? -10.947 15.382 2.735 1.00 80.19 295 ILE A CA 1
ATOM 2339 C C . ILE A 1 295 ? -10.079 14.322 3.415 1.00 80.19 295 ILE A C 1
ATOM 2341 O O . ILE A 1 295 ? -9.540 13.446 2.746 1.00 80.19 295 ILE A O 1
ATOM 2345 N N . SER A 1 296 ? -10.018 14.323 4.749 1.00 80.69 296 SER A N 1
ATOM 2346 C CA . SER A 1 296 ? -9.294 13.291 5.509 1.00 80.69 296 SER A CA 1
ATOM 2347 C C . SER A 1 296 ? -9.828 11.883 5.223 1.00 80.69 296 SER A C 1
ATOM 2349 O O . SER A 1 296 ? -9.061 10.932 5.062 1.00 80.69 296 SER A O 1
ATOM 2351 N N . LEU A 1 297 ? -11.151 11.749 5.118 1.00 82.19 297 LEU A N 1
ATOM 2352 C CA . LEU A 1 297 ? -11.813 10.495 4.778 1.00 82.19 297 LEU A CA 1
ATOM 2353 C C . LEU A 1 297 ? -11.530 10.088 3.322 1.00 82.19 297 LEU A C 1
ATOM 2355 O O . LEU A 1 297 ? -11.215 8.927 3.075 1.00 82.19 297 LEU A O 1
ATOM 2359 N N . LEU A 1 298 ? -11.542 11.027 2.372 1.00 85.50 298 LEU A N 1
ATOM 2360 C CA . LEU A 1 298 ? -11.159 10.779 0.978 1.00 85.50 298 LEU A CA 1
ATOM 2361 C C . LEU A 1 298 ? -9.701 10.324 0.850 1.00 85.50 298 LEU A C 1
ATOM 2363 O O . LEU A 1 298 ? -9.437 9.356 0.142 1.00 85.50 298 LEU A O 1
ATOM 2367 N N . ILE A 1 299 ? -8.766 10.953 1.567 1.00 86.44 299 ILE A N 1
ATOM 2368 C CA . ILE A 1 299 ? -7.353 10.542 1.592 1.00 86.44 299 ILE A CA 1
ATOM 2369 C C . ILE A 1 299 ? -7.224 9.104 2.102 1.00 86.44 299 ILE A C 1
ATOM 2371 O O . ILE A 1 299 ? -6.495 8.310 1.509 1.00 86.44 299 ILE A O 1
ATOM 2375 N N . LEU A 1 300 ? -7.964 8.736 3.154 1.00 84.88 300 LEU A N 1
ATOM 2376 C CA . LEU A 1 300 ? -7.992 7.359 3.653 1.00 84.88 300 LEU A CA 1
ATOM 2377 C C . LEU A 1 300 ? -8.514 6.377 2.591 1.00 84.88 300 LEU A C 1
ATOM 2379 O O . LEU A 1 300 ? -7.928 5.310 2.407 1.00 84.88 300 LEU A O 1
ATOM 2383 N N . PHE A 1 301 ? -9.584 6.733 1.872 1.00 86.69 301 PHE A N 1
ATOM 2384 C CA . PHE A 1 301 ? -10.111 5.918 0.772 1.00 86.69 301 PHE A CA 1
ATOM 2385 C C . PHE A 1 301 ? -9.101 5.759 -0.366 1.00 86.69 301 PHE A C 1
ATOM 2387 O O . PHE A 1 301 ? -8.886 4.645 -0.836 1.00 86.69 301 PHE A O 1
ATOM 2394 N N . LEU A 1 302 ? -8.451 6.843 -0.787 1.00 90.00 302 LEU A N 1
ATOM 2395 C CA . LEU A 1 302 ? -7.435 6.821 -1.841 1.00 90.00 302 LEU A CA 1
ATOM 2396 C C . LEU A 1 302 ? -6.228 5.967 -1.439 1.00 90.00 302 LEU A C 1
ATOM 2398 O O . LEU A 1 302 ? -5.763 5.137 -2.214 1.00 90.00 302 LEU A O 1
ATOM 2402 N N . LEU A 1 303 ? -5.780 6.085 -0.190 1.00 90.69 303 LEU A N 1
ATOM 2403 C CA . LEU A 1 303 ? -4.705 5.261 0.352 1.00 90.69 303 LEU A CA 1
ATOM 2404 C C . LEU A 1 303 ? -5.085 3.775 0.375 1.00 90.69 303 LEU A C 1
ATOM 2406 O O . LEU A 1 303 ? -4.264 2.930 0.021 1.00 90.69 303 LEU A O 1
ATOM 2410 N N . ALA A 1 304 ? -6.331 3.448 0.726 1.00 86.06 304 ALA A N 1
ATOM 2411 C CA . ALA A 1 304 ? -6.838 2.080 0.659 1.00 86.06 304 ALA A CA 1
ATOM 2412 C C . ALA A 1 304 ? -6.926 1.551 -0.786 1.00 86.06 304 ALA A C 1
ATOM 2414 O O . ALA A 1 304 ? -6.658 0.371 -1.013 1.00 86.06 304 ALA A O 1
ATOM 2415 N N . LEU A 1 305 ? -7.257 2.409 -1.760 1.00 87.62 305 LEU A N 1
ATOM 2416 C CA . LEU A 1 305 ? -7.278 2.071 -3.189 1.00 87.62 305 LEU A CA 1
ATOM 2417 C C . LEU A 1 305 ? -5.881 1.822 -3.767 1.00 87.62 305 LEU A C 1
ATOM 2419 O O . LEU A 1 305 ? -5.769 1.046 -4.706 1.00 87.62 305 LEU A O 1
ATOM 2423 N N . GLY A 1 306 ? -4.835 2.453 -3.228 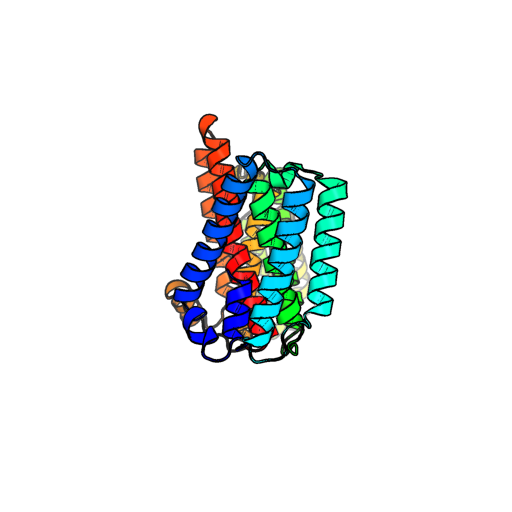1.00 87.75 306 GLY A N 1
ATOM 2424 C CA . GLY A 1 306 ? -3.447 2.156 -3.588 1.00 87.75 306 GLY A CA 1
ATOM 2425 C C . GLY A 1 306 ? -2.922 0.906 -2.879 1.00 87.75 306 GLY A C 1
ATOM 2426 O O . GLY A 1 306 ? -2.573 -0.079 -3.516 1.00 87.75 306 GLY A O 1
ATOM 2427 N N . LEU A 1 307 ? -2.908 0.902 -1.543 1.00 88.69 307 LEU A N 1
ATOM 2428 C CA . LEU A 1 307 ? -2.309 -0.194 -0.769 1.00 88.69 307 LEU A CA 1
ATOM 2429 C C . LEU A 1 307 ? -3.067 -1.518 -0.898 1.00 88.69 307 LEU A C 1
ATOM 2431 O O . LEU A 1 307 ? -2.447 -2.577 -0.866 1.00 88.69 307 LEU A O 1
ATOM 2435 N N . GLY A 1 308 ? -4.395 -1.490 -1.009 1.00 85.00 308 GLY A N 1
ATOM 2436 C CA . GLY A 1 308 ? -5.214 -2.701 -1.056 1.00 85.00 308 GLY A CA 1
ATOM 2437 C C . GLY A 1 308 ? -4.865 -3.614 -2.239 1.00 85.00 308 GLY A C 1
ATOM 2438 O O . GLY A 1 308 ? -4.507 -4.769 -2.007 1.00 85.00 308 GLY A O 1
ATOM 2439 N N . PRO A 1 309 ? -4.954 -3.124 -3.489 1.00 84.25 309 PRO A N 1
ATOM 2440 C CA . PRO A 1 309 ? -4.533 -3.869 -4.673 1.00 84.25 309 PRO A CA 1
ATOM 2441 C C . PRO A 1 309 ? -3.039 -4.212 -4.655 1.00 84.25 309 PRO A C 1
ATOM 2443 O O . PRO A 1 309 ? -2.702 -5.376 -4.842 1.00 84.25 309 PRO A O 1
ATOM 2446 N N . GLY A 1 310 ? -2.166 -3.273 -4.276 1.00 87.25 310 GLY A N 1
ATOM 2447 C CA . GLY A 1 310 ? -0.722 -3.521 -4.305 1.00 87.25 310 GLY A CA 1
ATOM 2448 C C . GLY A 1 310 ? -0.265 -4.602 -3.331 1.00 87.25 310 GLY A C 1
ATOM 2449 O O . GLY A 1 310 ? 0.505 -5.485 -3.693 1.00 87.25 310 GLY A O 1
ATOM 2450 N N . THR A 1 311 ? -0.781 -4.590 -2.097 1.00 87.88 311 THR A N 1
ATOM 2451 C CA . THR A 1 311 ? -0.496 -5.667 -1.132 1.00 87.88 311 THR A CA 1
ATOM 2452 C C . THR A 1 311 ? -1.049 -7.010 -1.589 1.00 87.88 311 THR A C 1
ATOM 2454 O O . THR A 1 311 ? -0.404 -8.032 -1.376 1.00 87.88 311 THR A O 1
ATOM 2457 N N . ARG A 1 312 ? -2.213 -7.026 -2.245 1.00 85.62 312 ARG A N 1
ATOM 2458 C CA . ARG A 1 312 ? -2.775 -8.249 -2.818 1.00 85.62 312 ARG A CA 1
ATOM 2459 C C . ARG A 1 312 ? -1.872 -8.805 -3.920 1.00 85.62 312 ARG A C 1
ATOM 2461 O O . ARG A 1 312 ? -1.577 -9.993 -3.877 1.00 85.62 312 ARG A O 1
ATOM 2468 N N . ASP A 1 313 ? -1.439 -7.977 -4.864 1.00 87.94 313 ASP A N 1
ATOM 2469 C CA . ASP A 1 313 ? -0.609 -8.417 -5.989 1.00 87.94 313 ASP A CA 1
ATOM 2470 C C . ASP A 1 313 ? 0.773 -8.891 -5.515 1.00 87.94 313 ASP A C 1
ATOM 2472 O O . ASP A 1 313 ? 1.230 -9.943 -5.960 1.00 87.94 313 ASP A O 1
ATOM 2476 N N . ILE A 1 314 ? 1.384 -8.211 -4.531 1.00 90.25 314 ILE A N 1
ATOM 2477 C CA . ILE A 1 314 ? 2.607 -8.698 -3.867 1.00 90.25 314 ILE A CA 1
ATOM 2478 C C . ILE A 1 314 ? 2.387 -10.107 -3.314 1.00 90.25 314 ILE A C 1
ATOM 2480 O O . ILE A 1 314 ? 3.146 -11.012 -3.646 1.00 90.25 314 ILE A O 1
ATOM 2484 N N . LEU A 1 315 ? 1.362 -10.302 -2.476 1.00 87.00 315 LEU A N 1
ATOM 2485 C CA . LEU A 1 315 ? 1.106 -11.598 -1.841 1.00 87.00 315 LEU A CA 1
ATOM 2486 C C . LEU A 1 315 ? 0.847 -12.677 -2.896 1.00 87.00 315 LEU A C 1
ATOM 2488 O O . LEU A 1 315 ? 1.448 -13.742 -2.851 1.00 87.00 315 LEU A O 1
ATOM 2492 N N . ARG A 1 316 ? 0.007 -12.378 -3.882 1.00 84.81 316 ARG A N 1
ATOM 2493 C CA . ARG A 1 316 ? -0.337 -13.289 -4.972 1.00 84.81 316 ARG A CA 1
ATOM 2494 C C . ARG A 1 316 ? 0.909 -13.783 -5.727 1.00 84.81 316 ARG A C 1
ATOM 2496 O O . ARG A 1 316 ? 1.099 -14.990 -5.872 1.00 84.81 316 ARG A O 1
ATOM 2503 N N . ILE A 1 317 ? 1.803 -12.869 -6.103 1.00 86.88 317 ILE A N 1
ATOM 2504 C CA . ILE A 1 317 ? 3.052 -13.194 -6.808 1.00 86.88 317 ILE A CA 1
ATOM 2505 C C . ILE A 1 317 ? 4.048 -13.916 -5.890 1.00 86.88 317 ILE A C 1
ATOM 2507 O O . ILE A 1 317 ? 4.696 -14.866 -6.329 1.00 86.88 317 ILE A O 1
ATOM 2511 N N . MET A 1 318 ? 4.147 -13.527 -4.612 1.00 88.19 318 MET A N 1
ATOM 2512 C CA . MET A 1 318 ? 5.008 -14.203 -3.629 1.00 88.19 318 MET A CA 1
ATOM 2513 C C . MET A 1 318 ? 4.672 -15.689 -3.485 1.00 88.19 318 MET A C 1
ATOM 2515 O O . MET A 1 318 ? 5.585 -16.505 -3.362 1.00 88.19 318 MET A O 1
ATOM 2519 N N . PHE A 1 319 ? 3.385 -16.038 -3.526 1.00 83.31 319 PHE A N 1
ATOM 2520 C CA . PHE A 1 319 ? 2.904 -17.422 -3.461 1.00 83.31 319 PHE A CA 1
ATOM 2521 C C . PHE A 1 319 ? 2.777 -18.097 -4.838 1.00 83.31 319 PHE A C 1
ATOM 2523 O O . PHE A 1 319 ? 2.382 -19.255 -4.905 1.00 83.31 319 PHE A O 1
ATOM 2530 N N . GLY A 1 320 ? 3.149 -17.417 -5.930 1.00 76.00 320 GLY A N 1
ATOM 2531 C CA . GLY A 1 320 ? 3.186 -17.997 -7.278 1.00 76.00 320 GLY A CA 1
ATOM 2532 C C . GLY A 1 320 ? 1.812 -18.228 -7.917 1.00 76.00 320 GLY A C 1
ATOM 2533 O O . GLY A 1 320 ? 1.644 -19.186 -8.668 1.00 76.00 320 GLY A O 1
ATOM 2534 N N . THR A 1 321 ? 0.840 -17.367 -7.609 1.00 64.75 321 THR A N 1
ATOM 2535 C CA . THR A 1 321 ? -0.580 -17.474 -8.021 1.00 64.75 321 THR A CA 1
ATOM 2536 C C . THR A 1 321 ? -1.009 -16.307 -8.906 1.00 64.75 321 THR A C 1
ATOM 2538 O O . THR A 1 321 ? -2.056 -16.365 -9.600 1.00 64.75 321 THR A O 1
#

Secondary structure (DSSP, 8-state):
-HHHHHHHHTT---TTTHHHHSTTHHHHHHHHHHHHHHHHHHHHHH--S-HHHHHHHHHHHHHHHHHHHHHH--SSPPPHHHHHHHHHHHHHHHHHHTTTSTTT-HHHHHHHHHHHHHHHHHHHHTTS--S-THHHHHHHHHHHHHHHHHHHHHHHHHHT-S--HHHHHHHHHHHHHHHHHHHH---HHHHHHHHHHHHHHHHHHHHT--S--HHHHHTTSHHHHHHHHHHHHHHHHHHHHHHHH------HHHHHHHHHHSSGGGHHHHHHHHHHHHHHHHHHHHTSGGGHHHHHHHHHHHHHHHHHHHHHHHHHHHTT-

pLDDT: mean 85.0, std 7.11, range [57.62, 96.19]

Sequence (321 aa):
GGVVRTLEDADAFEPPIQYIMISPLIYGTITGIALFFIALGVWLSKSEIDSKTKAIGLISFAIGSYGIWWYFAPGEWIHPTSWVLIVLSAAALTAEFLRSKPLKDPVIFFGIASTLLVILAYLNLSQNELVNPEMLWDTVIIASLLTVLIWLSSWFISNHGIPNIMFVLLFVLFSFNLYLVREIDNNSTMIMFMTIGILISLIGSLTFSHSKWAPAAHMLNPLYLTLYFGHFIDGSATYLGIDNYGYVEKHVLPTWFIETFGTAIVMLPLKFLVVTGVIVALENEEHKEDQKQMISLLILFLLALGLGPGTRDILRIMFGT

Foldseek 3Di:
DLLLVLCLLLVQFDPPVNVCCDPPNVVVVVVVVLVVLLVVLVVLQPDPDDLVVVLVVVLCCQLVVVVVVVVVRPDDADDSVVLNVLSVVLSVVCCVPVNSVSSNDSVSRSVSVVVSVSVRSVVRLVVFDFPCQCLVVQLLVQLVVVLVVLLVQLVLLQPQNQFDPVLVVQLVVLVVVLVVCVVPDPDVVSNVVSVVSNVVSVVNRSNVHDDRDPLSPLCNPPLLSLLSSLQSLQLSLQQCCVPPVVDDDPDPVQVVVCVVVVGSNVSSVVSVVVSSVVSVVLVVVVVDVVCPVVSVVVSVVSSCVRNSNSVSSSSSVRSSD